Protein AF-A0A0F0IF39-F1 (afdb_monomer_lite)

Structure (mmCIF, N/CA/C/O backbone):
data_AF-A0A0F0IF39-F1
#
_entry.id   AF-A0A0F0IF39-F1
#
loop_
_atom_site.group_PDB
_atom_site.id
_atom_site.type_symbol
_atom_site.label_atom_id
_atom_site.label_alt_id
_atom_site.label_comp_id
_atom_site.label_asym_id
_atom_site.label_entity_id
_atom_site.label_seq_id
_atom_site.pdbx_PDB_ins_code
_atom_site.Cartn_x
_atom_site.Cartn_y
_atom_site.Cartn_z
_atom_site.occupancy
_atom_site.B_iso_or_equiv
_atom_site.auth_seq_id
_atom_site.auth_comp_id
_atom_site.auth_asym_id
_atom_site.auth_atom_id
_atom_site.pdbx_PDB_model_num
ATOM 1 N N . MET A 1 1 ? -25.468 -5.381 22.427 1.00 44.97 1 MET A N 1
ATOM 2 C CA . MET A 1 1 ? -24.412 -4.583 21.780 1.00 44.97 1 MET A CA 1
ATOM 3 C C . MET A 1 1 ? -23.994 -5.343 20.542 1.00 44.97 1 MET A C 1
ATOM 5 O O . MET A 1 1 ? -23.494 -6.452 20.672 1.00 44.97 1 MET A O 1
ATOM 9 N N . THR A 1 2 ? -24.328 -4.836 19.362 1.00 52.88 2 THR A N 1
ATOM 10 C CA . THR A 1 2 ? -23.795 -5.360 18.101 1.00 52.88 2 THR A CA 1
ATOM 11 C C . THR A 1 2 ? -22.298 -5.075 18.088 1.00 52.88 2 THR A C 1
ATOM 13 O O . THR A 1 2 ? -21.895 -3.936 18.301 1.00 52.88 2 THR A O 1
ATOM 16 N N . SER A 1 3 ? -21.472 -6.108 17.928 1.00 65.88 3 SER A N 1
ATOM 17 C CA . SER A 1 3 ? -20.034 -5.914 17.748 1.00 65.88 3 SER A CA 1
ATOM 18 C C . SER A 1 3 ? -19.831 -5.293 16.368 1.00 65.88 3 SER A C 1
ATOM 20 O O . SER A 1 3 ? -20.233 -5.884 15.368 1.00 65.88 3 SER A O 1
ATOM 22 N N . GLN A 1 4 ? -19.308 -4.071 16.325 1.00 78.06 4 GLN A N 1
ATOM 23 C CA . GLN A 1 4 ? -18.988 -3.386 15.078 1.00 78.06 4 GLN A CA 1
ATOM 24 C C . GLN A 1 4 ? -17.590 -3.831 14.650 1.00 78.06 4 GLN A C 1
ATOM 26 O O . GLN A 1 4 ? -16.650 -3.783 15.441 1.00 78.06 4 GLN A O 1
ATOM 31 N N . THR A 1 5 ? -17.465 -4.327 13.423 1.00 86.19 5 THR A N 1
ATOM 32 C CA . THR A 1 5 ? -16.182 -4.732 12.838 1.00 86.19 5 THR A CA 1
ATOM 33 C C . THR A 1 5 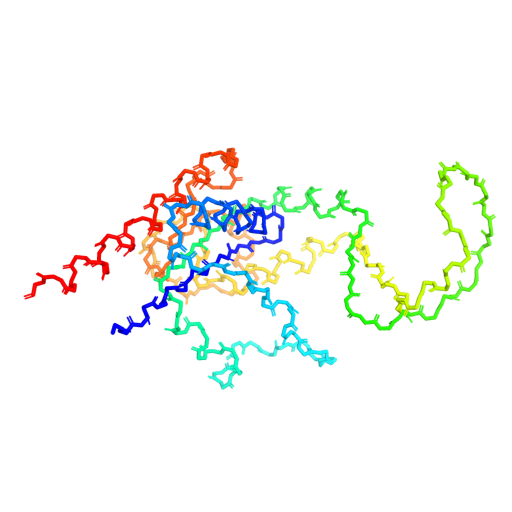? -15.808 -3.716 11.776 1.00 86.19 5 THR A C 1
ATOM 35 O O . THR A 1 5 ? -16.631 -3.432 10.915 1.00 86.19 5 THR A O 1
ATOM 38 N N . GLY A 1 6 ? -14.591 -3.178 11.862 1.00 88.38 6 GLY A N 1
ATOM 39 C CA . GLY A 1 6 ? -13.998 -2.357 10.811 1.00 88.38 6 GLY A CA 1
ATOM 40 C C . GLY A 1 6 ? -12.880 -3.121 10.109 1.00 88.38 6 GLY A C 1
ATOM 41 O O . GLY A 1 6 ? -12.053 -3.762 10.764 1.00 88.38 6 GLY A O 1
ATOM 42 N N . VAL A 1 7 ? -12.846 -3.048 8.784 1.00 91.56 7 VAL A N 1
ATOM 43 C CA . VAL A 1 7 ? -11.882 -3.728 7.920 1.00 91.56 7 VAL A CA 1
ATOM 44 C C . VAL A 1 7 ? -10.993 -2.686 7.245 1.00 91.56 7 VAL A C 1
ATOM 46 O O . VAL A 1 7 ? -11.450 -1.830 6.491 1.00 91.56 7 VAL A O 1
ATOM 49 N N . ILE A 1 8 ? -9.686 -2.765 7.496 1.00 93.38 8 ILE A N 1
ATOM 50 C CA . ILE A 1 8 ? -8.693 -1.849 6.921 1.00 93.38 8 ILE A CA 1
ATOM 51 C C . ILE A 1 8 ? -7.863 -2.621 5.894 1.00 93.38 8 ILE A C 1
ATOM 53 O O . ILE A 1 8 ? -7.107 -3.525 6.250 1.00 93.38 8 ILE A O 1
ATOM 57 N N . GLY A 1 9 ? -7.980 -2.248 4.623 1.00 93.44 9 GLY A N 1
ATOM 58 C CA . GLY A 1 9 ? -7.171 -2.781 3.533 1.00 93.44 9 GLY A CA 1
ATOM 59 C C . GLY A 1 9 ? -5.862 -2.007 3.396 1.00 93.44 9 GLY A C 1
ATOM 60 O O . GLY A 1 9 ? -5.867 -0.779 3.338 1.00 93.44 9 GLY A O 1
ATOM 61 N N . ILE A 1 10 ? -4.731 -2.711 3.322 1.00 94.06 10 ILE A N 1
ATOM 62 C CA . ILE A 1 10 ? -3.407 -2.108 3.111 1.00 94.06 10 ILE A CA 1
ATOM 63 C C . ILE A 1 10 ? -2.813 -2.665 1.819 1.00 94.06 10 ILE A C 1
ATOM 65 O O . ILE A 1 10 ? -2.384 -3.816 1.771 1.00 94.06 10 ILE A O 1
ATOM 69 N N . SER A 1 11 ? -2.741 -1.827 0.787 1.00 91.88 11 SER A N 1
ATOM 70 C CA . SER A 1 11 ? -2.260 -2.185 -0.550 1.00 91.88 11 SER A CA 1
ATOM 71 C C . SER A 1 11 ? -1.003 -1.397 -0.954 1.00 91.88 11 SER A C 1
ATOM 73 O O . SER A 1 11 ? -0.559 -0.477 -0.262 1.00 91.88 11 SER A O 1
ATOM 75 N N . GLY A 1 12 ? -0.360 -1.811 -2.046 1.00 89.94 12 GLY A N 1
ATOM 76 C CA . GLY A 1 12 ? 0.879 -1.237 -2.573 1.00 89.94 12 GLY A CA 1
ATOM 77 C C . GLY A 1 12 ? 1.833 -2.286 -3.162 1.00 89.94 12 GLY A C 1
ATOM 78 O O . GLY A 1 12 ? 1.667 -3.488 -2.923 1.00 89.94 12 GLY A O 1
ATOM 79 N N . PRO A 1 13 ? 2.886 -1.865 -3.883 1.00 87.62 13 PRO A N 1
ATOM 80 C CA . PRO A 1 13 ? 3.848 -2.765 -4.509 1.00 87.62 13 PRO A CA 1
ATOM 81 C C . PRO A 1 13 ? 4.623 -3.603 -3.483 1.00 87.62 13 PRO A C 1
ATOM 83 O O . PRO A 1 13 ? 4.639 -3.347 -2.270 1.00 87.62 13 PRO A O 1
ATOM 86 N N . SER A 1 14 ? 5.287 -4.654 -3.967 1.00 79.31 14 SER A N 1
ATOM 87 C CA . SER A 1 14 ? 6.210 -5.436 -3.137 1.00 79.31 14 SER A CA 1
ATOM 88 C C . SER A 1 14 ? 7.266 -4.513 -2.522 1.00 79.31 14 SER A C 1
ATOM 90 O O . SER A 1 14 ? 7.760 -3.601 -3.177 1.00 79.31 14 SER A O 1
ATOM 92 N N . SER A 1 15 ? 7.617 -4.748 -1.255 1.00 76.44 15 SER A N 1
ATOM 93 C CA . SER A 1 15 ? 8.566 -3.918 -0.498 1.00 76.44 15 SER A CA 1
ATOM 94 C C . SER A 1 15 ? 8.147 -2.479 -0.165 1.00 76.44 15 SER A C 1
ATOM 96 O O . SER A 1 15 ? 8.977 -1.747 0.366 1.00 76.44 15 SER A O 1
ATOM 98 N N . SER A 1 16 ? 6.891 -2.060 -0.351 1.00 84.94 16 SER A N 1
ATOM 99 C CA . SER A 1 16 ? 6.442 -0.731 0.116 1.00 84.94 16 SER A CA 1
ATOM 100 C C . SER A 1 16 ? 6.322 -0.602 1.644 1.00 84.94 16 SER A C 1
ATOM 102 O O . SER A 1 16 ? 6.263 0.504 2.172 1.00 84.94 16 SER A O 1
ATOM 104 N N . GLY A 1 17 ? 6.330 -1.723 2.376 1.00 86.44 17 GLY A N 1
ATOM 105 C CA . GLY A 1 17 ? 6.224 -1.747 3.840 1.00 86.44 17 GLY A CA 1
ATOM 106 C C . GLY A 1 17 ? 4.843 -2.119 4.387 1.00 86.44 17 GLY A C 1
ATOM 107 O O . GLY A 1 17 ? 4.620 -1.963 5.584 1.00 86.44 17 GLY A O 1
ATOM 108 N N . LYS A 1 18 ? 3.940 -2.659 3.552 1.00 92.56 18 LYS A N 1
ATOM 109 C CA . LYS A 1 18 ? 2.580 -3.100 3.936 1.00 92.56 18 LYS A CA 1
ATOM 110 C C . LYS A 1 18 ? 2.544 -3.929 5.222 1.00 92.56 18 LYS A C 1
ATOM 112 O O . LYS A 1 18 ? 1.899 -3.543 6.189 1.00 92.56 18 LYS A O 1
ATOM 117 N N . THR A 1 19 ? 3.296 -5.031 5.262 1.00 90.25 19 THR A N 1
ATOM 118 C CA . THR A 1 19 ? 3.346 -5.946 6.415 1.00 90.25 19 THR A CA 1
ATOM 119 C C . THR A 1 19 ? 3.874 -5.257 7.670 1.00 90.25 19 THR A C 1
ATOM 121 O O . THR A 1 19 ? 3.395 -5.513 8.772 1.00 90.25 19 THR A O 1
ATOM 124 N N . THR A 1 20 ? 4.851 -4.358 7.517 1.00 91.75 20 THR A N 1
ATOM 125 C CA . THR A 1 20 ? 5.381 -3.563 8.628 1.00 91.75 20 THR A CA 1
ATOM 126 C C . THR A 1 20 ? 4.310 -2.627 9.177 1.00 91.75 20 THR A C 1
ATOM 128 O O . THR A 1 20 ? 4.092 -2.615 10.386 1.00 91.75 20 THR A O 1
ATOM 131 N N . LEU A 1 21 ? 3.612 -1.891 8.307 1.00 93.69 21 LEU A N 1
ATOM 132 C CA . LEU A 1 21 ? 2.542 -0.986 8.716 1.00 93.69 21 LEU A CA 1
ATOM 133 C C . LEU A 1 21 ? 1.393 -1.744 9.394 1.00 93.69 21 LEU A C 1
ATOM 135 O O . LEU A 1 21 ? 0.982 -1.351 10.481 1.00 93.69 21 LEU A O 1
ATOM 139 N N . ALA A 1 22 ? 0.941 -2.858 8.810 1.00 94.25 22 ALA A N 1
ATOM 140 C CA . ALA A 1 22 ? -0.125 -3.694 9.363 1.00 94.25 22 ALA A CA 1
ATOM 141 C C . ALA A 1 22 ? 0.188 -4.144 10.800 1.00 94.25 22 ALA A C 1
ATOM 143 O O . ALA A 1 22 ? -0.618 -3.955 11.709 1.00 94.25 22 ALA A O 1
ATOM 144 N N . ARG A 1 23 ? 1.402 -4.663 11.035 1.00 93.88 23 ARG A N 1
ATOM 145 C CA . ARG A 1 23 ? 1.855 -5.101 12.367 1.00 93.88 23 ARG A CA 1
ATOM 146 C C . ARG A 1 23 ? 1.966 -3.950 13.365 1.00 93.88 23 ARG A C 1
ATOM 148 O O . ARG A 1 23 ? 1.665 -4.130 14.544 1.00 93.88 23 ARG A O 1
ATOM 155 N N . LEU A 1 24 ? 2.417 -2.775 12.922 1.00 94.50 24 LEU A N 1
ATOM 156 C CA . LEU A 1 24 ? 2.522 -1.597 13.786 1.00 94.50 24 LEU A CA 1
ATOM 157 C C . LEU A 1 24 ? 1.141 -1.060 14.173 1.00 94.50 24 LEU A C 1
ATOM 159 O O . LEU A 1 24 ? 0.922 -0.793 15.353 1.00 94.50 24 LEU A O 1
ATOM 163 N N . LEU A 1 25 ? 0.212 -0.965 13.218 1.00 93.56 25 LEU A N 1
ATOM 164 C CA . LEU A 1 25 ? -1.175 -0.578 13.480 1.00 93.56 25 LEU A CA 1
ATOM 165 C C . LEU A 1 25 ? -1.833 -1.559 14.451 1.00 93.56 25 LEU A C 1
ATOM 167 O O . LEU A 1 25 ? -2.322 -1.129 15.492 1.00 93.56 25 LEU A O 1
ATOM 171 N N . GLN A 1 26 ? -1.746 -2.866 14.186 1.00 93.75 26 GLN A N 1
ATOM 172 C CA . GLN A 1 26 ? -2.264 -3.899 15.087 1.00 93.75 26 GLN A CA 1
ATOM 173 C C . GLN A 1 26 ? -1.722 -3.717 16.513 1.00 93.75 26 GLN A C 1
ATOM 175 O O . GLN A 1 26 ? -2.478 -3.689 17.477 1.00 93.75 26 GLN A O 1
ATOM 180 N N . ARG A 1 27 ? -0.407 -3.517 16.666 1.00 91.75 27 ARG A N 1
ATOM 181 C CA . ARG A 1 27 ? 0.220 -3.343 17.983 1.00 91.75 27 ARG A CA 1
ATOM 182 C C . ARG A 1 27 ? -0.243 -2.083 18.720 1.00 91.75 27 ARG A C 1
ATOM 184 O O . ARG A 1 27 ? -0.279 -2.105 19.950 1.00 91.75 27 ARG A O 1
ATOM 191 N N . ILE A 1 28 ? -0.527 -0.998 18.001 1.00 91.75 28 ILE A N 1
ATOM 192 C CA . ILE A 1 28 ? -1.049 0.247 18.581 1.00 91.75 28 ILE A CA 1
ATOM 193 C C . ILE A 1 28 ? -2.496 0.036 19.022 1.00 91.75 28 ILE A C 1
ATOM 195 O O . ILE A 1 28 ? -2.813 0.263 20.186 1.00 91.75 28 ILE A O 1
ATOM 199 N N . PHE A 1 29 ? -3.349 -0.447 18.121 1.00 90.06 29 PHE A N 1
ATOM 200 C CA . PHE A 1 29 ? -4.782 -0.566 18.369 1.00 90.06 29 PHE A CA 1
ATOM 201 C C . PHE A 1 29 ? -5.119 -1.668 19.381 1.00 90.06 29 PHE A C 1
ATOM 203 O O . PHE A 1 29 ? -5.916 -1.418 20.277 1.00 90.06 29 PHE A O 1
ATOM 210 N N . SER A 1 30 ? -4.423 -2.811 19.384 1.00 88.75 30 SER A N 1
ATOM 211 C CA . SER A 1 30 ? -4.588 -3.836 20.436 1.00 88.75 30 SER A CA 1
ATOM 212 C C . SER A 1 30 ? -4.239 -3.355 21.849 1.00 88.75 30 SER A C 1
ATOM 214 O O . SER A 1 30 ? -4.501 -4.062 22.815 1.00 88.75 30 SER A O 1
ATOM 216 N N . LYS A 1 31 ? -3.570 -2.206 21.986 1.00 87.31 31 LYS A N 1
ATOM 217 C CA . LYS A 1 31 ? -3.237 -1.593 23.280 1.00 87.31 31 LYS A CA 1
ATOM 218 C C . LYS A 1 31 ? -4.017 -0.311 23.554 1.00 87.31 31 LYS A C 1
ATOM 220 O O . LYS A 1 31 ? -3.826 0.276 24.615 1.00 87.31 31 LYS A O 1
ATOM 225 N N . ALA A 1 32 ? -4.816 0.147 22.595 1.00 82.94 32 ALA A N 1
ATOM 226 C CA . ALA A 1 32 ? -5.568 1.385 22.717 1.00 82.94 32 ALA A CA 1
ATOM 227 C C . ALA A 1 32 ? -6.794 1.205 23.622 1.00 82.94 32 ALA A C 1
ATOM 229 O O . ALA A 1 32 ? -7.113 2.115 24.381 1.00 82.94 32 ALA A O 1
ATOM 230 N N . ASP A 1 33 ? -7.434 0.033 23.571 1.00 80.69 33 ASP A N 1
ATOM 231 C CA . ASP A 1 33 ? -8.623 -0.297 24.358 1.00 80.69 33 ASP A CA 1
ATOM 232 C C . ASP A 1 33 ? -8.675 -1.813 24.633 1.00 80.69 33 ASP A C 1
ATOM 234 O O . ASP A 1 33 ? -8.418 -2.615 23.734 1.00 80.69 33 ASP A O 1
ATOM 238 N N . GLU A 1 34 ? -9.001 -2.219 25.865 1.00 80.06 34 GLU A N 1
ATOM 239 C CA . GLU A 1 34 ? -9.105 -3.636 26.260 1.00 80.06 34 GLU A CA 1
ATOM 240 C C . GLU A 1 34 ? -10.265 -4.371 25.564 1.00 80.06 34 GLU A C 1
ATOM 242 O O . GLU A 1 34 ? -10.252 -5.599 25.467 1.00 80.06 34 GLU A O 1
ATOM 247 N N . CYS A 1 35 ? -11.255 -3.637 25.052 1.00 80.75 35 CYS A N 1
ATOM 248 C CA . CYS A 1 35 ? -12.385 -4.180 24.307 1.00 80.75 35 CYS A CA 1
ATOM 249 C C . CYS A 1 35 ? -12.119 -4.282 22.796 1.00 80.75 35 CYS A C 1
ATOM 251 O O . CYS A 1 35 ? -12.949 -4.844 22.076 1.00 80.75 35 CYS A O 1
ATOM 253 N N . LEU A 1 36 ? -10.993 -3.754 22.295 1.00 82.31 36 LEU A N 1
ATOM 254 C CA . LEU A 1 36 ? -10.677 -3.780 20.870 1.00 82.31 36 LEU A CA 1
ATOM 255 C C . LEU A 1 36 ? -9.894 -5.044 20.502 1.00 82.31 36 LEU A C 1
ATOM 257 O O . LEU A 1 36 ? -8.713 -5.199 20.814 1.00 82.31 36 LEU A O 1
ATOM 261 N N . PHE A 1 37 ? -10.549 -5.940 19.771 1.00 87.06 37 PHE A N 1
ATOM 262 C CA . PHE A 1 37 ? -9.902 -7.111 19.193 1.00 87.06 37 PHE A CA 1
ATOM 263 C C . PHE A 1 37 ? -9.386 -6.793 17.787 1.00 87.06 37 PHE A C 1
ATOM 265 O O . PHE A 1 37 ? -10.159 -6.393 16.919 1.00 87.06 37 PHE A O 1
ATOM 272 N N . THR A 1 38 ? -8.087 -6.993 17.543 1.00 90.19 38 THR A N 1
ATOM 273 C CA . THR A 1 38 ? -7.487 -6.793 16.215 1.00 90.19 38 THR A CA 1
ATOM 274 C C . THR A 1 38 ? -6.686 -8.013 15.769 1.00 90.19 38 THR A C 1
ATOM 276 O O . THR A 1 38 ? -5.966 -8.642 16.550 1.00 90.19 38 THR A O 1
ATOM 279 N N . PHE A 1 39 ? -6.784 -8.343 14.485 1.00 90.88 39 PHE A N 1
ATOM 280 C CA . PHE A 1 39 ? -6.036 -9.420 13.847 1.00 90.88 39 PHE A CA 1
ATOM 281 C C . PHE A 1 39 ? -5.630 -9.001 12.431 1.00 90.88 39 PHE A C 1
ATOM 283 O O . PHE A 1 39 ? -6.158 -8.034 11.886 1.00 90.88 39 PHE A O 1
ATOM 290 N N . ILE A 1 40 ? -4.650 -9.700 11.861 1.00 91.31 40 ILE A N 1
ATOM 291 C CA . ILE A 1 40 ? -4.155 -9.461 10.504 1.00 91.31 40 ILE A CA 1
ATOM 292 C C . ILE A 1 40 ? -4.475 -10.696 9.674 1.00 91.31 40 ILE A C 1
ATOM 294 O O . ILE A 1 40 ? -4.243 -11.816 10.126 1.00 91.31 40 ILE A O 1
ATOM 298 N N . VAL A 1 41 ? -4.969 -10.469 8.462 1.00 88.25 41 VAL A N 1
ATOM 299 C CA . VAL A 1 41 ? -5.166 -11.495 7.439 1.00 88.25 41 VAL A CA 1
ATOM 300 C C . VAL A 1 41 ? -4.259 -11.156 6.266 1.00 88.25 41 VAL A C 1
ATOM 302 O O . VAL A 1 41 ? -4.219 -10.003 5.832 1.00 88.25 41 VAL A O 1
ATOM 305 N N . HIS A 1 42 ? -3.508 -12.137 5.775 1.00 85.56 42 HIS A N 1
ATOM 306 C CA . HIS A 1 42 ? -2.730 -12.002 4.552 1.00 85.56 42 HIS A CA 1
ATOM 307 C C . HIS A 1 42 ? -3.523 -12.614 3.398 1.00 85.56 42 HIS A C 1
ATOM 309 O O . HIS A 1 42 ? -3.908 -13.774 3.459 1.00 85.56 42 HIS A O 1
ATOM 315 N N . GLU A 1 43 ? -3.789 -11.829 2.353 1.00 81.00 43 GLU A N 1
ATOM 316 C CA . GLU A 1 43 ? -4.532 -12.315 1.181 1.00 81.00 43 GLU A CA 1
ATOM 317 C C . GLU A 1 43 ? -3.762 -13.418 0.435 1.00 81.00 43 GLU A C 1
ATOM 319 O O . GLU A 1 43 ? -4.368 -14.359 -0.069 1.00 81.00 43 GLU A O 1
ATOM 324 N N . ASP A 1 44 ? -2.425 -13.364 0.480 1.00 76.38 44 ASP A N 1
ATOM 325 C CA . ASP A 1 44 ? -1.525 -14.384 -0.071 1.00 76.38 44 ASP A CA 1
ATOM 326 C C . ASP A 1 44 ? -1.786 -15.792 0.515 1.00 76.38 44 ASP A C 1
ATOM 328 O O . ASP A 1 44 ? -1.521 -16.786 -0.160 1.00 76.38 44 ASP A O 1
ATOM 332 N N . ASP A 1 45 ? -2.349 -15.902 1.730 1.00 76.75 45 ASP A N 1
ATOM 333 C CA . ASP A 1 45 ? -2.688 -17.191 2.359 1.00 76.75 45 ASP A CA 1
ATOM 334 C C . ASP A 1 45 ? -3.868 -17.899 1.660 1.00 76.75 45 ASP A C 1
ATOM 336 O O . ASP A 1 45 ? -4.060 -19.104 1.828 1.00 76.75 45 ASP A O 1
ATOM 340 N N . PHE A 1 46 ? -4.656 -17.164 0.867 1.00 73.12 46 PHE A N 1
ATOM 341 C CA . PHE A 1 46 ? -5.812 -17.670 0.115 1.00 73.12 46 PHE A CA 1
ATOM 342 C C . PHE A 1 46 ? -5.516 -17.838 -1.377 1.00 73.12 46 PHE A C 1
ATOM 344 O O . PHE A 1 46 ? -6.432 -18.087 -2.163 1.00 73.12 46 PHE A O 1
ATOM 351 N N . TYR A 1 47 ? -4.251 -17.697 -1.783 1.00 64.56 47 TYR A N 1
ATOM 352 C CA . TYR A 1 47 ? -3.859 -17.905 -3.167 1.00 64.56 47 TYR A CA 1
ATOM 353 C C . TYR A 1 47 ? -4.031 -19.381 -3.547 1.00 64.56 47 TYR A C 1
ATOM 355 O O . TYR A 1 47 ? -3.409 -20.270 -2.960 1.00 64.56 47 TYR A O 1
ATOM 363 N N . PHE A 1 48 ? -4.870 -19.650 -4.549 1.00 59.59 48 PHE A N 1
ATOM 364 C CA . PHE A 1 48 ? -4.989 -20.988 -5.113 1.00 59.59 48 PHE A CA 1
ATOM 365 C C . PHE A 1 48 ? -3.750 -21.286 -5.964 1.00 59.59 48 PHE A C 1
ATOM 367 O O . PHE A 1 48 ? -3.430 -20.495 -6.853 1.00 59.59 48 PHE A O 1
ATOM 374 N N . PRO A 1 49 ? -3.066 -22.424 -5.754 1.00 54.53 49 PRO A N 1
ATOM 375 C CA . PRO A 1 49 ? -2.002 -22.891 -6.632 1.00 54.53 49 PRO A CA 1
ATOM 376 C C . PRO A 1 49 ? -2.616 -23.448 -7.923 1.00 54.53 49 PRO A C 1
ATOM 378 O O . PRO A 1 49 ? -2.450 -24.617 -8.249 1.00 54.53 49 PRO A O 1
ATOM 381 N N . ASP A 1 50 ? -3.399 -22.641 -8.632 1.00 49.78 50 ASP A N 1
ATOM 382 C CA . ASP A 1 50 ? -3.734 -22.957 -10.007 1.00 49.78 50 ASP A CA 1
ATOM 383 C C . ASP A 1 50 ? -2.503 -22.627 -10.856 1.00 49.78 50 ASP A C 1
ATOM 385 O O . ASP A 1 50 ? -1.978 -21.512 -10.823 1.00 49.78 50 ASP A O 1
ATOM 389 N N . ASP A 1 51 ? -2.062 -23.592 -11.663 1.00 52.91 51 ASP A N 1
ATOM 390 C CA . ASP A 1 51 ? -0.965 -23.461 -12.639 1.00 52.91 51 ASP A CA 1
ATOM 391 C C . ASP A 1 51 ? -1.266 -22.447 -13.765 1.00 52.91 51 ASP A C 1
ATOM 393 O O . ASP A 1 51 ? -0.591 -22.401 -14.797 1.00 52.91 51 ASP A O 1
ATOM 397 N N . ARG A 1 52 ? -2.319 -21.641 -13.612 1.00 46.47 52 ARG A N 1
ATOM 398 C CA . ARG A 1 52 ? -2.736 -20.609 -14.548 1.00 46.47 52 ARG A CA 1
ATOM 399 C C . ARG A 1 52 ? -2.753 -19.273 -13.811 1.00 46.47 52 ARG A C 1
ATOM 401 O O . ARG A 1 52 ? -3.485 -19.151 -12.831 1.00 46.47 52 ARG A O 1
ATOM 408 N N . PRO A 1 53 ? -1.973 -18.270 -14.259 1.00 48.78 53 PRO A N 1
ATOM 409 C CA . PRO A 1 53 ? -2.112 -16.926 -13.723 1.00 48.78 53 PRO A CA 1
ATOM 410 C C . PRO A 1 53 ? -3.574 -16.491 -13.888 1.00 48.78 53 PRO A C 1
ATOM 412 O O . PRO A 1 53 ? -4.157 -16.781 -14.939 1.00 48.78 53 PRO A O 1
ATOM 415 N N . PRO A 1 54 ? -4.177 -15.835 -12.881 1.00 49.09 54 PRO A N 1
ATOM 416 C CA . PRO A 1 54 ? -5.548 -15.370 -12.994 1.00 49.09 54 PRO A CA 1
ATOM 417 C C . PRO A 1 54 ? -5.671 -14.502 -14.250 1.00 49.09 54 PRO A C 1
ATOM 419 O O . PRO A 1 54 ? -4.906 -13.553 -14.455 1.00 49.09 54 PRO A O 1
ATOM 422 N N . GLU A 1 55 ? -6.607 -14.868 -15.127 1.00 49.19 55 GLU A N 1
ATOM 423 C CA . GLU A 1 55 ? -7.017 -13.990 -16.216 1.00 49.19 55 GLU A CA 1
ATOM 424 C C . GLU A 1 55 ? -7.547 -12.689 -15.582 1.00 49.19 55 GLU A C 1
ATOM 426 O O . GLU A 1 55 ? -8.062 -12.690 -14.464 1.00 49.19 55 GLU A O 1
ATOM 431 N N . SER A 1 56 ? -7.323 -11.554 -16.247 1.00 54.75 56 SER A N 1
ATOM 432 C CA . SER A 1 56 ? -7.695 -10.212 -15.768 1.00 54.75 56 SER A CA 1
ATOM 433 C C . SER A 1 56 ? -9.074 -10.166 -15.095 1.00 54.75 56 SER A C 1
ATOM 435 O O . SER A 1 56 ? -10.004 -10.741 -15.650 1.00 54.75 56 SER A O 1
ATOM 437 N N . GLU A 1 57 ? -9.189 -9.433 -13.975 1.00 53.59 57 GLU A N 1
ATOM 438 C CA . GLU A 1 57 ? -10.410 -9.188 -13.176 1.00 53.59 57 GLU A CA 1
ATOM 439 C C . GLU A 1 57 ? -11.612 -10.097 -13.500 1.00 53.59 57 GLU A C 1
ATOM 441 O O . GLU A 1 57 ? -12.563 -9.683 -14.173 1.00 53.59 57 GLU A O 1
ATOM 446 N N . ASP A 1 58 ? -11.609 -11.320 -12.965 1.00 58.25 58 ASP A N 1
ATOM 447 C CA . ASP A 1 58 ? -12.820 -12.135 -12.944 1.00 58.25 58 ASP A CA 1
ATOM 448 C C . ASP A 1 58 ? -13.863 -11.458 -12.044 1.00 58.25 58 ASP A C 1
ATOM 450 O O . ASP A 1 58 ? -13.620 -11.153 -10.868 1.00 58.25 58 ASP A O 1
ATOM 454 N N . LYS A 1 59 ? -15.041 -11.182 -12.612 1.00 58.84 59 LYS A N 1
ATOM 455 C CA . LYS A 1 59 ? -16.119 -10.542 -11.865 1.00 58.84 59 LYS A CA 1
ATOM 456 C C . LYS A 1 59 ? -16.731 -11.441 -10.804 1.00 58.84 59 LYS A C 1
ATOM 458 O O . LYS A 1 59 ? -17.308 -10.906 -9.859 1.00 58.84 59 LYS A O 1
ATOM 463 N N . ASP A 1 60 ? -16.541 -12.742 -10.949 1.00 60.38 60 ASP A N 1
ATOM 464 C CA . ASP A 1 60 ? -17.041 -13.771 -10.054 1.00 60.38 60 ASP A CA 1
ATOM 465 C C . ASP A 1 60 ? -15.927 -14.300 -9.128 1.00 60.38 60 ASP A C 1
ATOM 467 O O . ASP A 1 60 ? -16.092 -15.331 -8.475 1.00 60.38 60 ASP A O 1
ATOM 471 N N . HIS A 1 61 ? -14.794 -13.582 -9.031 1.00 64.81 61 HIS A N 1
ATOM 472 C CA . HIS A 1 61 ? -13.691 -13.965 -8.154 1.00 64.81 61 HIS A CA 1
ATOM 473 C C . HIS A 1 61 ? -14.158 -14.098 -6.699 1.00 64.81 61 HIS A C 1
ATOM 475 O O . HIS A 1 61 ? -14.776 -13.191 -6.137 1.00 64.81 61 HIS A O 1
ATOM 481 N N . VAL A 1 62 ? -13.782 -15.207 -6.059 1.00 66.00 62 VAL A N 1
ATOM 482 C CA . VAL A 1 62 ? -14.233 -15.593 -4.709 1.00 66.00 62 VAL A CA 1
ATOM 483 C C . VAL A 1 62 ? -13.915 -14.527 -3.650 1.00 66.00 62 VAL A C 1
ATOM 485 O O . VAL A 1 62 ? -14.656 -14.379 -2.681 1.00 66.00 62 VAL A O 1
ATOM 488 N N . LEU A 1 63 ? -12.846 -13.747 -3.847 1.00 65.69 63 LEU A N 1
ATOM 489 C CA . LEU A 1 63 ? -12.441 -12.669 -2.933 1.00 65.69 63 LEU A CA 1
ATOM 490 C C . LEU A 1 63 ? -13.075 -11.304 -3.243 1.00 65.69 63 LEU A C 1
ATOM 492 O O . LEU A 1 63 ? -12.957 -10.388 -2.436 1.00 65.69 63 LEU A O 1
ATOM 496 N N . ARG A 1 64 ? -13.789 -11.132 -4.363 1.00 70.25 64 ARG A N 1
ATOM 497 C CA . ARG A 1 64 ? -14.408 -9.836 -4.689 1.00 70.25 64 ARG A CA 1
ATOM 498 C C . ARG A 1 64 ? -15.402 -9.358 -3.617 1.00 70.25 64 ARG A C 1
ATOM 500 O O . ARG A 1 64 ? -15.309 -8.189 -3.247 1.00 70.25 64 ARG A O 1
ATOM 507 N N . PRO A 1 65 ? -16.277 -10.211 -3.048 1.00 76.94 65 PRO A N 1
ATOM 508 C CA . PRO A 1 65 ? -17.127 -9.802 -1.931 1.00 76.94 65 PRO A CA 1
ATOM 509 C C . PRO A 1 65 ? -16.331 -9.324 -0.708 1.00 76.94 65 PRO A C 1
ATOM 511 O O . PRO A 1 65 ? -16.821 -8.498 0.054 1.00 76.94 65 PRO A O 1
ATOM 514 N N . VAL A 1 66 ? -15.094 -9.796 -0.511 1.00 75.69 66 VAL A N 1
ATOM 515 C CA . VAL A 1 66 ? -14.229 -9.332 0.588 1.00 75.69 66 VAL A CA 1
ATOM 516 C C . VAL A 1 66 ? -13.820 -7.877 0.371 1.00 75.69 66 VAL A C 1
ATOM 518 O O . VAL A 1 66 ? -13.843 -7.096 1.318 1.00 75.69 66 VAL A O 1
ATOM 521 N N . HIS A 1 67 ? -13.514 -7.484 -0.868 1.00 75.94 67 HIS A N 1
ATOM 522 C CA . HIS A 1 67 ?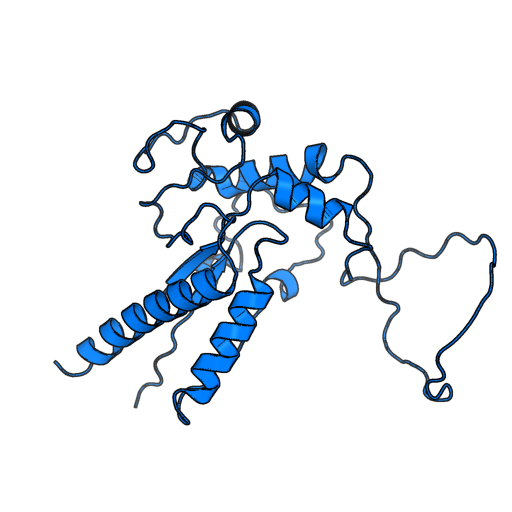 -13.136 -6.104 -1.186 1.00 75.94 67 HIS A CA 1
ATOM 523 C C . HIS A 1 67 ? -14.264 -5.102 -0.925 1.00 75.94 67 HIS A C 1
ATOM 525 O O . HIS A 1 67 ? -13.984 -3.983 -0.506 1.00 75.94 67 HIS A O 1
ATOM 531 N N . GLU A 1 68 ? -15.524 -5.503 -1.117 1.00 80.44 68 GLU A N 1
ATOM 532 C CA . GLU A 1 68 ? -16.699 -4.668 -0.816 1.00 80.44 68 GLU A CA 1
ATOM 533 C C . GLU A 1 68 ? -16.895 -4.422 0.687 1.00 80.44 68 GLU A C 1
ATOM 535 O O . GLU A 1 68 ? -17.582 -3.480 1.069 1.00 80.44 68 GLU A O 1
ATOM 540 N N . ASN A 1 69 ? -16.284 -5.250 1.540 1.00 85.12 69 ASN A N 1
ATOM 541 C CA . ASN A 1 69 ? -16.346 -5.116 2.993 1.00 85.12 69 ASN A CA 1
ATOM 542 C C . ASN A 1 69 ? -15.160 -4.330 3.571 1.00 85.12 69 ASN A C 1
ATOM 544 O O . ASN A 1 69 ? -15.062 -4.221 4.787 1.00 85.12 69 ASN A O 1
ATOM 548 N N . ILE A 1 70 ? -14.244 -3.812 2.742 1.00 87.75 70 ILE A N 1
ATOM 549 C CA . ILE A 1 70 ? -13.137 -2.975 3.217 1.00 87.75 70 ILE A CA 1
ATOM 550 C C . ILE A 1 70 ? -13.656 -1.559 3.458 1.00 87.75 70 ILE A C 1
ATOM 552 O O . ILE A 1 70 ? -14.080 -0.871 2.536 1.00 87.75 70 ILE A O 1
ATOM 556 N N . ASP A 1 71 ? -13.557 -1.096 4.697 1.00 91.12 71 ASP A N 1
ATOM 557 C CA . ASP A 1 71 ? -13.990 0.240 5.083 1.00 91.12 71 ASP A CA 1
ATOM 558 C C . ASP A 1 71 ? -12.958 1.331 4.774 1.00 91.12 71 ASP A C 1
ATOM 560 O O . ASP A 1 71 ? -13.294 2.461 4.414 1.00 91.12 71 ASP A O 1
ATOM 564 N N . VAL A 1 72 ? -11.675 1.010 4.965 1.00 92.44 72 VAL A N 1
ATOM 565 C CA . VAL A 1 72 ? -10.565 1.950 4.785 1.00 92.44 72 VAL A CA 1
ATOM 566 C C . VAL A 1 72 ? -9.539 1.340 3.846 1.00 92.44 72 VAL A C 1
ATOM 568 O O . VAL A 1 72 ? -8.861 0.377 4.197 1.00 92.44 72 VAL A O 1
ATOM 571 N N . HIS A 1 73 ? -9.377 1.936 2.666 1.00 92.94 73 HIS A N 1
ATOM 572 C CA . HIS A 1 73 ? -8.377 1.525 1.682 1.00 92.94 73 HIS A CA 1
ATOM 573 C C . HIS A 1 73 ? -7.121 2.395 1.801 1.00 92.94 73 HIS A C 1
ATOM 575 O O . HIS A 1 73 ? -7.089 3.515 1.293 1.00 92.94 73 HIS A O 1
ATOM 581 N N . LEU A 1 74 ? -6.073 1.892 2.453 1.00 94.88 74 LEU A N 1
ATOM 582 C CA . LEU A 1 74 ? -4.764 2.543 2.518 1.00 94.88 74 LEU A CA 1
ATOM 583 C C . LEU A 1 74 ? -3.855 2.017 1.404 1.00 94.88 74 LEU A C 1
ATOM 585 O O . LEU A 1 74 ? -3.717 0.806 1.225 1.00 94.88 74 LEU A O 1
ATOM 589 N N . PHE A 1 75 ? -3.169 2.911 0.696 1.00 94.31 75 PHE A N 1
ATOM 590 C CA . PHE A 1 75 ? -2.215 2.536 -0.347 1.00 94.31 75 PHE A CA 1
ATOM 591 C C . PHE A 1 75 ? -0.844 3.146 -0.114 1.00 94.31 75 PHE A C 1
ATOM 593 O O . PHE A 1 75 ? -0.705 4.360 0.020 1.00 94.31 75 PHE A O 1
ATOM 600 N N . LEU A 1 76 ? 0.184 2.301 -0.090 1.00 93.88 76 LEU A N 1
ATOM 601 C CA . LEU A 1 76 ? 1.569 2.709 0.104 1.00 93.88 76 LEU A CA 1
ATOM 602 C C . LEU A 1 76 ? 2.284 2.697 -1.249 1.00 93.88 76 LEU A C 1
ATOM 604 O O . LEU A 1 76 ? 2.693 1.614 -1.671 1.00 93.88 76 LEU A O 1
ATOM 608 N N . PRO A 1 77 ? 2.481 3.846 -1.921 1.00 92.31 77 PRO A N 1
ATOM 609 C CA . PRO A 1 77 ? 3.327 3.904 -3.106 1.00 92.31 77 PRO A CA 1
ATOM 610 C C . PRO A 1 77 ? 4.762 3.491 -2.777 1.00 92.31 77 PRO A C 1
ATOM 612 O O . PRO A 1 77 ? 5.254 3.728 -1.673 1.00 92.31 77 PRO A O 1
ATOM 615 N N . ALA A 1 78 ? 5.455 2.923 -3.759 1.00 90.25 78 ALA A N 1
ATOM 616 C CA . ALA A 1 78 ? 6.907 2.828 -3.739 1.00 90.25 78 ALA A CA 1
ATOM 617 C C . ALA A 1 78 ? 7.444 3.121 -5.143 1.00 90.25 78 ALA A C 1
ATOM 619 O O . ALA A 1 78 ? 6.910 2.561 -6.104 1.00 90.25 78 ALA A O 1
ATOM 620 N N . PRO A 1 79 ? 8.482 3.964 -5.263 1.00 91.69 79 PRO A N 1
ATOM 621 C CA . PRO A 1 79 ? 9.075 4.280 -6.551 1.00 91.69 79 PRO A CA 1
ATOM 622 C C . PRO A 1 79 ? 9.752 3.050 -7.156 1.00 91.69 79 PRO A C 1
ATOM 624 O O . PRO A 1 79 ? 10.285 2.205 -6.423 1.00 91.69 79 PRO A O 1
ATOM 627 N N . TYR A 1 80 ? 9.756 2.976 -8.486 1.00 91.06 80 TYR A N 1
ATOM 628 C CA . TYR A 1 80 ? 10.353 1.882 -9.252 1.00 91.06 80 TYR A CA 1
ATOM 629 C C . TYR A 1 80 ? 11.748 1.495 -8.754 1.00 91.06 80 TYR A C 1
ATOM 631 O O . TYR A 1 80 ? 11.990 0.335 -8.417 1.00 91.06 80 TYR A O 1
ATOM 639 N N . ASP A 1 81 ? 12.640 2.477 -8.622 1.00 90.75 81 ASP A N 1
ATOM 640 C CA . ASP A 1 81 ? 14.038 2.236 -8.255 1.00 90.75 81 ASP A CA 1
ATOM 641 C C . ASP A 1 81 ? 14.164 1.580 -6.872 1.00 90.75 81 ASP A C 1
ATOM 643 O O . ASP A 1 81 ? 15.016 0.717 -6.640 1.00 90.75 81 ASP A O 1
ATOM 647 N N . MET A 1 82 ? 13.268 1.940 -5.949 1.00 88.44 82 MET A N 1
ATOM 648 C CA . MET A 1 82 ? 13.208 1.331 -4.624 1.00 88.44 82 MET A CA 1
ATOM 649 C C . MET A 1 82 ? 12.681 -0.102 -4.692 1.00 88.44 82 MET A C 1
ATOM 651 O O . MET A 1 82 ? 13.222 -0.976 -4.012 1.00 88.44 82 MET A O 1
ATOM 655 N N . VAL A 1 83 ? 11.639 -0.355 -5.492 1.00 89.00 83 VAL A N 1
ATOM 656 C CA . VAL A 1 83 ? 11.111 -1.710 -5.705 1.00 89.00 83 VAL A CA 1
ATOM 657 C C . VAL A 1 83 ? 12.202 -2.597 -6.297 1.00 89.00 83 VAL A C 1
ATOM 659 O O . VAL A 1 83 ? 12.463 -3.668 -5.750 1.00 89.00 83 VAL A O 1
ATOM 662 N N . LYS A 1 84 ? 12.892 -2.126 -7.341 1.00 90.12 84 LYS A N 1
ATOM 663 C CA . LYS A 1 84 ? 13.995 -2.832 -7.993 1.00 90.12 84 LYS A CA 1
ATOM 664 C C . LYS A 1 84 ? 15.127 -3.143 -7.026 1.00 90.12 84 LYS A C 1
ATOM 666 O O . LYS A 1 84 ? 15.396 -4.315 -6.772 1.00 90.12 84 LYS A O 1
ATOM 671 N N . SER A 1 85 ? 15.695 -2.125 -6.381 1.00 88.69 85 SER A N 1
ATOM 672 C CA . SER A 1 85 ? 16.804 -2.306 -5.439 1.00 88.69 85 SER A CA 1
ATOM 673 C C . SER A 1 85 ? 16.459 -3.271 -4.295 1.00 88.69 85 SER A C 1
ATOM 675 O O . SER A 1 85 ? 17.263 -4.132 -3.940 1.00 88.69 85 SER A O 1
ATOM 677 N N . ARG A 1 86 ? 15.243 -3.191 -3.737 1.00 85.44 86 ARG A N 1
ATOM 678 C CA . ARG A 1 86 ? 14.813 -4.079 -2.641 1.00 85.44 86 ARG A CA 1
ATOM 679 C C . ARG A 1 86 ? 14.468 -5.496 -3.092 1.00 85.44 86 ARG A C 1
ATOM 681 O O . ARG A 1 86 ? 14.483 -6.405 -2.264 1.00 85.44 86 ARG A O 1
ATOM 688 N N . ARG A 1 87 ? 14.071 -5.703 -4.346 1.00 87.00 87 ARG A N 1
ATOM 689 C CA . ARG A 1 87 ? 13.809 -7.042 -4.892 1.00 87.00 87 ARG A CA 1
ATOM 690 C C . ARG A 1 87 ? 15.106 -7.736 -5.285 1.00 87.00 87 ARG A C 1
ATOM 692 O O . ARG A 1 87 ? 15.332 -8.850 -4.836 1.00 87.00 87 ARG A O 1
ATOM 699 N N . GLU A 1 88 ? 15.989 -7.046 -5.994 1.00 87.12 88 GLU A N 1
ATOM 700 C CA . GLU A 1 88 ? 17.295 -7.583 -6.396 1.00 87.12 88 GLU A CA 1
ATOM 701 C C . GLU A 1 88 ? 18.240 -7.782 -5.202 1.00 87.12 88 GLU A C 1
ATOM 703 O O . GLU A 1 88 ? 19.058 -8.696 -5.197 1.00 87.12 88 GLU A O 1
ATOM 708 N N . GLY A 1 89 ? 18.107 -6.963 -4.152 1.00 83.06 89 GLY A N 1
ATOM 709 C CA . GLY A 1 89 ? 18.858 -7.122 -2.906 1.00 83.06 89 GLY A CA 1
ATOM 710 C C . GLY A 1 89 ? 18.313 -8.195 -1.955 1.00 83.06 89 GLY A C 1
ATOM 711 O O . GLY A 1 89 ? 18.904 -8.421 -0.898 1.00 83.06 89 GLY A O 1
ATOM 712 N N . ARG A 1 90 ? 17.178 -8.840 -2.268 1.00 79.50 90 ARG A N 1
ATOM 713 C CA . ARG A 1 90 ? 16.609 -9.897 -1.423 1.00 79.50 90 ARG A CA 1
ATOM 714 C C . ARG A 1 90 ? 17.262 -11.238 -1.742 1.00 79.50 90 ARG A C 1
ATOM 716 O O . ARG A 1 90 ? 17.278 -11.676 -2.883 1.00 79.50 90 ARG A O 1
ATOM 723 N N . SER A 1 91 ? 17.728 -11.926 -0.698 1.00 66.38 91 SER A N 1
ATOM 724 C CA . SER A 1 91 ? 18.308 -13.270 -0.825 1.00 66.38 91 SER A CA 1
ATOM 725 C C . SER A 1 91 ? 17.300 -14.288 -1.379 1.00 66.38 91 SER A C 1
ATOM 727 O O . SER A 1 91 ? 17.704 -15.207 -2.085 1.00 66.38 91 SER A O 1
ATOM 729 N N . GLY A 1 92 ? 16.006 -14.113 -1.087 1.00 70.56 92 GLY A N 1
ATOM 730 C CA . GLY A 1 92 ? 14.911 -14.918 -1.624 1.00 70.56 92 GLY A CA 1
ATOM 731 C C . GLY A 1 92 ? 13.608 -14.774 -0.831 1.00 70.56 92 GLY A C 1
ATOM 732 O O . GLY A 1 92 ? 13.532 -13.999 0.128 1.00 70.56 92 GLY A O 1
ATOM 733 N N . TYR A 1 93 ? 12.580 -15.499 -1.263 1.00 70.44 93 TYR A N 1
ATOM 734 C CA . TYR A 1 93 ? 11.234 -15.554 -0.703 1.00 70.44 93 TYR A CA 1
ATOM 735 C C . TYR A 1 93 ? 10.950 -16.973 -0.231 1.00 70.44 93 TYR A C 1
ATOM 737 O O . TYR A 1 93 ? 11.244 -17.931 -0.943 1.00 70.44 93 TYR A O 1
ATOM 745 N N . VAL A 1 94 ? 10.327 -17.092 0.938 1.00 65.94 94 VAL A N 1
ATOM 746 C CA . VAL A 1 94 ? 9.707 -18.349 1.355 1.00 65.94 94 VAL A CA 1
ATOM 747 C C . VAL A 1 94 ? 8.426 -18.494 0.548 1.00 65.94 94 VAL A C 1
ATOM 749 O O . VAL A 1 94 ? 7.541 -17.646 0.649 1.00 65.94 94 VAL A O 1
ATOM 752 N N . THR A 1 95 ? 8.344 -19.525 -0.282 1.00 59.19 95 THR A N 1
ATOM 753 C CA . THR A 1 95 ? 7.138 -19.823 -1.060 1.00 59.19 95 THR A CA 1
ATOM 754 C C . THR A 1 95 ? 6.415 -21.015 -0.454 1.00 59.19 95 THR A C 1
ATOM 756 O O . THR A 1 95 ? 7.046 -22.013 -0.103 1.00 59.19 95 THR A O 1
ATOM 759 N N . SER A 1 96 ? 5.093 -20.928 -0.367 1.00 44.47 96 SER A N 1
ATOM 760 C CA . SER A 1 96 ? 4.236 -22.057 -0.012 1.00 44.47 96 SER A CA 1
ATOM 761 C C . SER A 1 96 ? 4.203 -23.050 -1.179 1.00 44.47 96 SER A C 1
ATOM 763 O O . SER A 1 96 ? 3.743 -22.704 -2.263 1.00 44.47 96 SER A O 1
ATOM 765 N N . GLY A 1 97 ? 4.720 -24.267 -0.992 1.00 48.53 97 GLY A N 1
ATOM 766 C CA . GLY A 1 97 ? 4.691 -25.326 -2.008 1.00 48.53 97 GLY A CA 1
ATOM 767 C C . GLY A 1 97 ? 5.765 -26.402 -1.792 1.00 48.53 97 GLY A C 1
ATOM 768 O O . GLY A 1 97 ? 6.729 -26.147 -1.074 1.00 48.53 97 GLY A O 1
ATOM 769 N N . PRO A 1 98 ? 5.608 -27.608 -2.372 1.00 40.59 98 PRO A N 1
ATOM 770 C CA . PRO A 1 98 ? 6.602 -28.678 -2.287 1.00 40.59 98 PRO A CA 1
ATOM 771 C C . PRO A 1 98 ? 7.877 -28.317 -3.057 1.00 40.59 98 PRO A C 1
ATOM 773 O O . PRO A 1 98 ? 7.808 -27.760 -4.155 1.00 40.59 98 PRO A O 1
ATOM 776 N N . ALA A 1 99 ? 9.041 -28.620 -2.482 1.00 38.47 99 ALA A N 1
ATOM 777 C CA . ALA A 1 99 ? 10.340 -28.314 -3.078 1.00 38.47 99 ALA A CA 1
ATOM 778 C C . ALA A 1 99 ? 10.519 -28.937 -4.455 1.00 38.47 99 ALA A C 1
ATOM 780 O O . ALA A 1 99 ? 10.227 -30.123 -4.612 1.00 38.47 99 ALA A O 1
ATOM 781 N N . PRO A 1 100 ? 11.016 -28.176 -5.454 1.00 46.41 100 PRO A N 1
ATOM 782 C CA . PRO A 1 100 ? 11.559 -28.818 -6.636 1.00 46.41 100 PRO A CA 1
ATOM 783 C C . PRO A 1 100 ? 12.673 -29.758 -6.171 1.00 46.41 100 PRO A C 1
ATOM 785 O O . PRO A 1 100 ? 13.531 -29.362 -5.375 1.00 46.41 100 PRO A O 1
ATOM 788 N N . GLU A 1 101 ? 12.625 -31.013 -6.620 1.00 40.84 101 GLU A N 1
ATOM 789 C CA . GLU A 1 101 ? 13.616 -32.009 -6.223 1.00 40.84 101 GLU A CA 1
ATOM 790 C C . GLU A 1 101 ? 15.023 -31.489 -6.558 1.00 40.84 101 GLU A C 1
ATOM 792 O O . GLU A 1 101 ? 15.277 -31.091 -7.701 1.00 40.84 101 GLU A O 1
ATOM 797 N N . PRO A 1 102 ? 15.943 -31.434 -5.581 1.00 40.78 102 PRO A N 1
ATOM 798 C CA . PRO A 1 102 ? 17.252 -30.855 -5.808 1.00 40.78 102 PRO A CA 1
ATOM 799 C C . PRO A 1 102 ? 18.041 -31.711 -6.801 1.00 40.78 102 PRO A C 1
ATOM 801 O O . PRO A 1 102 ? 18.445 -32.836 -6.502 1.00 40.78 102 PRO A O 1
ATOM 804 N N . THR A 1 103 ? 18.327 -31.148 -7.975 1.00 40.69 103 THR A N 1
ATOM 805 C CA . THR A 1 103 ? 19.343 -31.675 -8.886 1.00 40.69 103 THR A CA 1
ATOM 806 C C . THR A 1 103 ? 20.691 -31.606 -8.168 1.00 40.69 103 THR A C 1
ATOM 808 O O . THR A 1 103 ? 21.242 -30.530 -7.941 1.00 40.69 103 THR A O 1
ATOM 811 N N . SER A 1 104 ? 21.202 -32.763 -7.753 1.00 41.88 104 SER A N 1
ATOM 812 C CA . SER A 1 104 ? 22.462 -32.920 -7.020 1.00 41.88 104 SER A CA 1
ATOM 813 C C . SER A 1 104 ? 23.631 -32.188 -7.692 1.00 41.88 104 SER A C 1
ATOM 815 O O . SER A 1 104 ? 23.805 -32.403 -8.891 1.00 41.88 104 SER A O 1
ATOM 817 N N . LEU A 1 105 ? 24.438 -31.417 -6.930 1.00 32.53 105 LEU A N 1
ATOM 818 C CA . LEU A 1 105 ? 25.907 -31.200 -7.059 1.00 32.53 105 LEU A CA 1
ATOM 819 C C . LEU A 1 105 ? 26.423 -30.083 -6.091 1.00 32.53 105 LEU A C 1
ATOM 821 O O . LEU A 1 105 ? 25.626 -29.277 -5.625 1.00 32.53 105 LEU A O 1
ATOM 825 N N . PRO A 1 106 ? 27.732 -30.017 -5.741 1.00 40.97 106 PRO A N 1
ATOM 826 C CA . PRO A 1 106 ? 28.356 -30.668 -4.588 1.00 40.97 106 PRO A CA 1
ATOM 827 C C . PRO A 1 106 ? 28.766 -29.714 -3.435 1.00 40.97 106 PRO A C 1
ATOM 829 O O . PRO A 1 106 ? 28.911 -28.504 -3.592 1.00 40.97 106 PRO A O 1
ATOM 832 N N . GLN A 1 107 ? 29.012 -30.329 -2.272 1.00 40.53 107 GLN A N 1
ATOM 833 C CA . GLN A 1 107 ? 29.374 -29.753 -0.968 1.00 40.53 107 GLN A CA 1
ATOM 834 C C . GLN A 1 107 ? 30.419 -28.618 -0.982 1.00 40.53 107 GLN A C 1
ATOM 836 O O . GLN A 1 107 ? 31.512 -28.757 -1.537 1.00 40.53 107 GLN A O 1
ATOM 841 N N . ARG A 1 108 ? 30.159 -27.576 -0.178 1.00 29.34 108 ARG A N 1
ATOM 842 C CA . ARG A 1 108 ? 31.210 -26.804 0.502 1.00 29.34 108 ARG A CA 1
ATOM 843 C C . ARG A 1 108 ? 30.755 -26.385 1.905 1.00 29.34 108 ARG A C 1
ATOM 845 O O . ARG A 1 108 ? 29.718 -25.764 2.082 1.00 29.34 108 ARG A O 1
ATOM 852 N N . SER A 1 109 ? 31.553 -26.787 2.883 1.00 33.78 109 SER A N 1
ATOM 853 C CA . SER A 1 109 ? 31.404 -26.651 4.335 1.00 33.78 109 SER A CA 1
ATOM 854 C C . SER A 1 109 ? 31.903 -25.308 4.892 1.00 33.78 109 SER A C 1
ATOM 856 O O . SER A 1 109 ? 32.990 -24.902 4.485 1.00 33.78 109 SER A O 1
ATOM 858 N N . SER A 1 110 ? 31.191 -24.718 5.874 1.00 34.41 110 SER A N 1
ATOM 859 C CA . SER A 1 110 ? 31.658 -24.406 7.261 1.00 34.41 110 SER A CA 1
ATOM 860 C C . SER A 1 110 ? 30.678 -23.450 8.008 1.00 34.41 110 SER A C 1
ATOM 862 O O . SER A 1 110 ? 30.516 -22.333 7.531 1.00 34.41 110 SER A O 1
ATOM 864 N N . VAL A 1 111 ? 29.880 -23.910 9.003 1.00 36.62 111 VAL A N 1
ATOM 865 C CA . VAL A 1 111 ? 30.002 -23.763 10.502 1.00 36.62 111 VAL A CA 1
ATOM 866 C C . VAL A 1 111 ? 29.789 -22.307 11.012 1.00 36.62 111 VAL A C 1
ATOM 868 O O . VAL A 1 111 ? 30.399 -21.415 10.440 1.00 36.62 111 VAL A O 1
ATOM 871 N N . SER A 1 112 ? 28.994 -21.929 12.036 1.00 33.75 112 SER A N 1
ATOM 872 C CA . SER A 1 112 ? 28.353 -22.567 13.219 1.00 33.75 112 SER A CA 1
ATOM 873 C C . SER A 1 112 ? 27.260 -21.651 13.813 1.00 33.75 112 SER A C 1
ATOM 875 O O . SER A 1 112 ? 27.494 -20.449 13.884 1.00 33.75 112 SER A O 1
ATOM 877 N N . ASP A 1 113 ? 26.180 -22.220 14.357 1.00 33.84 113 ASP A N 1
ATOM 878 C CA . ASP A 1 113 ? 25.666 -21.895 15.703 1.00 33.84 113 ASP A CA 1
ATOM 879 C C . ASP A 1 113 ? 24.795 -23.073 16.180 1.00 33.84 113 ASP A C 1
ATOM 881 O O . ASP A 1 113 ? 23.915 -23.544 15.461 1.00 33.84 113 ASP A O 1
ATOM 885 N N . GLU A 1 114 ? 25.129 -23.620 17.349 1.00 41.78 114 GLU A N 1
ATOM 886 C CA . GLU A 1 114 ? 24.559 -24.851 17.906 1.00 41.78 114 GLU A CA 1
ATOM 887 C C . GLU A 1 114 ? 23.110 -24.643 18.374 1.00 41.78 114 GLU A C 1
ATOM 889 O O . GLU A 1 114 ? 22.839 -23.883 19.305 1.00 41.78 114 GLU A O 1
ATOM 894 N N . VAL A 1 115 ? 22.182 -25.366 17.745 1.00 45.12 115 VAL A N 1
ATOM 895 C CA . VAL A 1 115 ? 20.790 -25.546 18.176 1.00 45.12 115 VAL A CA 1
ATOM 896 C C . VAL A 1 115 ? 20.499 -27.042 18.184 1.00 45.12 115 VAL A C 1
ATOM 898 O O . VAL A 1 115 ? 20.844 -27.739 17.237 1.00 45.12 115 VAL A O 1
ATOM 901 N N . ASP A 1 116 ? 19.918 -27.500 19.289 1.00 44.56 116 ASP A N 1
ATOM 902 C CA . ASP A 1 116 ? 19.546 -28.876 19.644 1.00 44.56 116 ASP A CA 1
ATOM 903 C C . ASP A 1 116 ? 19.012 -29.705 18.450 1.00 44.56 116 ASP A C 1
ATOM 905 O O . ASP A 1 116 ? 17.978 -29.370 17.873 1.00 44.56 116 ASP A O 1
ATOM 909 N N . LEU A 1 117 ? 19.750 -30.753 18.052 1.00 46.78 117 LEU A N 1
ATOM 910 C CA . LEU A 1 117 ? 19.591 -31.479 16.775 1.00 46.78 117 LEU A CA 1
ATOM 911 C C . LEU A 1 117 ? 18.809 -32.804 16.868 1.00 46.78 117 LEU A C 1
ATOM 913 O O . LEU A 1 117 ? 18.770 -33.542 15.889 1.00 46.78 117 LEU A O 1
ATOM 917 N N . GLU A 1 118 ? 18.185 -33.130 18.001 1.00 51.00 118 GLU A N 1
ATOM 918 C CA . GLU A 1 118 ? 17.498 -34.428 18.180 1.00 51.00 118 GLU A CA 1
ATOM 919 C C . GLU A 1 118 ? 15.959 -34.333 18.151 1.00 51.00 118 GLU A C 1
ATOM 921 O O . GLU A 1 118 ? 15.259 -35.287 18.487 1.00 51.00 118 GLU A O 1
ATOM 926 N N . GLY A 1 119 ? 15.406 -33.193 17.726 1.00 43.59 119 GLY A N 1
ATOM 927 C CA . GLY A 1 119 ? 14.017 -33.113 17.277 1.00 43.59 119 GLY A CA 1
ATOM 928 C C . GLY A 1 119 ? 13.970 -33.220 15.759 1.00 43.59 119 GLY A C 1
ATOM 929 O O . GLY A 1 119 ? 14.499 -32.336 15.087 1.00 43.59 119 GLY A O 1
ATOM 930 N N . GLU A 1 120 ? 13.350 -34.270 15.211 1.00 44.75 120 GLU A N 1
ATOM 931 C CA . GLU A 1 120 ? 12.955 -34.282 13.798 1.00 44.75 120 GLU A CA 1
ATOM 932 C C . GLU A 1 120 ? 12.155 -33.002 13.523 1.00 44.75 120 GLU A C 1
ATOM 934 O O . GLU A 1 120 ? 11.083 -32.774 14.086 1.00 44.75 120 GLU A O 1
ATOM 939 N N . ASP A 1 121 ? 12.725 -32.109 12.713 1.00 49.75 121 ASP A N 1
ATOM 940 C CA . ASP A 1 121 ? 12.024 -30.931 12.230 1.00 49.75 121 ASP A CA 1
ATOM 941 C C . ASP A 1 121 ? 10.989 -31.400 11.200 1.00 49.75 121 ASP A C 1
ATOM 943 O O . ASP A 1 121 ? 11.247 -31.406 10.000 1.00 49.75 121 ASP A O 1
ATOM 947 N N . ASP A 1 122 ? 9.820 -31.822 11.689 1.00 54.50 122 ASP A N 1
ATOM 948 C CA . ASP A 1 122 ? 8.660 -32.304 10.919 1.00 54.50 122 ASP A CA 1
ATOM 949 C C . ASP A 1 122 ? 8.065 -31.245 9.963 1.00 54.50 122 ASP A C 1
ATOM 951 O O . ASP A 1 122 ? 7.006 -31.444 9.355 1.00 54.50 122 ASP A O 1
ATOM 955 N N . ARG A 1 123 ? 8.699 -30.074 9.826 1.00 49.66 123 ARG A N 1
ATOM 956 C CA . ARG A 1 123 ? 8.251 -29.040 8.897 1.00 49.66 123 ARG A CA 1
ATOM 957 C C . ARG A 1 123 ? 8.642 -29.438 7.470 1.00 49.66 123 ARG A C 1
ATOM 959 O O . ARG A 1 123 ? 9.805 -29.750 7.213 1.00 49.66 123 ARG A O 1
ATOM 966 N N . PRO A 1 124 ? 7.706 -29.380 6.507 1.00 50.06 124 PRO A N 1
ATOM 967 C CA . PRO A 1 124 ? 8.031 -29.631 5.110 1.00 50.06 124 PRO A CA 1
ATOM 968 C C . PRO A 1 124 ? 9.137 -28.670 4.636 1.00 50.06 124 PRO A C 1
ATOM 970 O O . PRO A 1 124 ? 9.144 -27.504 5.053 1.00 50.06 124 PRO A O 1
ATOM 973 N N . PRO A 1 125 ? 10.069 -29.131 3.777 1.00 50.81 125 PRO A N 1
ATOM 974 C CA . PRO A 1 125 ? 11.159 -28.304 3.273 1.00 50.81 125 PRO A CA 1
ATOM 975 C C . PRO A 1 125 ? 10.583 -27.052 2.613 1.00 50.81 125 PRO A C 1
ATOM 977 O O . PRO A 1 125 ? 9.783 -27.136 1.683 1.00 50.81 125 PRO A O 1
ATOM 980 N N . GLN A 1 126 ? 10.953 -25.888 3.143 1.00 54.38 126 GLN A N 1
ATOM 981 C CA . GLN A 1 126 ? 10.482 -24.606 2.638 1.00 54.38 126 GLN A CA 1
ATOM 982 C C . GLN A 1 126 ? 11.158 -24.295 1.307 1.00 54.38 126 GLN A C 1
ATOM 984 O O . GLN A 1 126 ? 12.384 -24.347 1.186 1.00 54.38 126 GLN A O 1
ATOM 989 N N . ASN A 1 127 ? 10.355 -23.913 0.325 1.00 60.03 127 ASN A N 1
ATOM 990 C CA . ASN A 1 127 ? 10.859 -23.498 -0.971 1.00 60.03 127 ASN A CA 1
ATOM 991 C C . ASN A 1 127 ? 11.403 -22.084 -0.888 1.00 60.03 127 ASN A C 1
ATOM 993 O O . ASN A 1 127 ? 10.751 -21.186 -0.350 1.00 60.03 127 ASN A O 1
ATOM 997 N N . PHE A 1 128 ? 12.590 -21.894 -1.455 1.00 69.19 128 PHE A N 1
ATOM 998 C CA . PHE A 1 128 ? 13.251 -20.604 -1.512 1.00 69.19 128 PHE A CA 1
ATOM 999 C C . PHE A 1 128 ? 13.303 -20.132 -2.965 1.00 69.19 128 PHE A C 1
ATOM 1001 O O . PHE A 1 128 ? 14.005 -20.715 -3.789 1.00 69.19 128 PHE A O 1
ATOM 1008 N N . TRP A 1 129 ? 12.529 -19.099 -3.290 1.00 76.38 129 TRP A N 1
ATOM 1009 C CA . TRP A 1 129 ? 12.556 -18.459 -4.606 1.00 76.38 129 TRP A CA 1
ATOM 1010 C C . TRP A 1 129 ? 13.496 -17.256 -4.584 1.00 76.38 129 TRP A C 1
ATOM 1012 O O . TRP A 1 129 ? 13.372 -16.403 -3.711 1.00 76.38 129 TRP A O 1
ATOM 1022 N N . THR A 1 130 ? 14.384 -17.128 -5.564 1.00 80.00 130 THR A N 1
ATOM 1023 C CA . THR A 1 130 ? 15.218 -15.931 -5.750 1.00 80.00 130 THR A CA 1
ATOM 1024 C C . THR A 1 130 ? 14.870 -15.303 -7.093 1.00 80.00 130 THR A C 1
ATOM 1026 O O . THR A 1 130 ? 14.800 -16.009 -8.097 1.00 80.00 130 THR A O 1
ATOM 1029 N N . ASP A 1 131 ? 14.641 -13.985 -7.114 1.00 82.19 131 ASP A N 1
ATOM 1030 C CA . ASP A 1 131 ? 14.294 -13.265 -8.345 1.00 82.19 131 ASP A CA 1
ATOM 1031 C C . ASP A 1 131 ? 15.445 -13.428 -9.372 1.00 82.19 131 ASP A C 1
ATOM 1033 O O . ASP A 1 131 ? 16.588 -13.077 -9.058 1.00 82.19 131 ASP A O 1
ATOM 1037 N N . PRO A 1 132 ? 15.195 -13.973 -10.583 1.00 86.44 132 PRO A N 1
ATOM 1038 C CA . PRO A 1 132 ? 16.236 -14.087 -11.598 1.00 86.44 132 PRO A CA 1
ATOM 1039 C C . PRO A 1 132 ? 16.653 -12.700 -12.123 1.00 86.44 132 PRO A C 1
ATOM 1041 O O . PRO A 1 132 ? 15.884 -11.738 -12.020 1.00 86.44 132 PRO A O 1
ATOM 1044 N N . PRO A 1 133 ? 17.855 -12.560 -12.712 1.00 86.75 133 PRO A N 1
ATOM 1045 C CA . PRO A 1 133 ? 18.287 -11.295 -13.305 1.00 86.75 133 PRO A CA 1
ATOM 1046 C C . PRO A 1 133 ? 17.264 -10.764 -14.323 1.00 86.75 133 PRO A C 1
ATOM 1048 O O . PRO A 1 133 ? 16.808 -11.522 -15.175 1.00 86.75 133 PRO A O 1
ATOM 1051 N N . GLY A 1 134 ? 16.905 -9.479 -14.230 1.00 85.56 134 GLY A N 1
ATOM 1052 C CA . GLY A 1 134 ? 15.919 -8.832 -15.113 1.00 85.56 134 GLY A CA 1
ATOM 1053 C C . GLY A 1 134 ? 14.449 -9.065 -14.739 1.00 85.56 134 GLY A C 1
ATOM 1054 O O . GLY A 1 134 ? 13.574 -8.381 -15.257 1.00 85.56 134 GLY A O 1
ATOM 1055 N N . TYR A 1 135 ? 14.145 -9.944 -13.775 1.00 86.31 135 TYR A N 1
ATOM 1056 C CA . TYR A 1 135 ? 12.762 -10.286 -13.411 1.00 86.31 135 TYR A CA 1
ATOM 1057 C C . TYR A 1 135 ? 11.911 -9.082 -12.988 1.00 86.31 135 TYR A C 1
ATOM 1059 O O . TYR A 1 135 ? 10.701 -9.048 -13.230 1.00 86.31 135 TYR A O 1
ATOM 1067 N N . VAL A 1 136 ? 12.529 -8.081 -12.354 1.00 86.81 136 VAL A N 1
ATOM 1068 C CA . VAL A 1 136 ? 11.812 -6.872 -11.943 1.00 86.81 136 VAL A CA 1
ATOM 1069 C C . VAL A 1 136 ? 11.403 -6.029 -13.148 1.00 86.81 136 VAL A C 1
ATOM 1071 O O . VAL A 1 136 ? 10.239 -5.635 -13.225 1.00 86.81 136 VAL A O 1
ATOM 1074 N N . ASP A 1 137 ? 12.341 -5.777 -14.062 1.00 88.50 137 ASP A N 1
ATOM 1075 C CA . ASP A 1 137 ? 12.126 -4.975 -15.267 1.00 88.50 137 ASP A CA 1
ATOM 1076 C C . ASP A 1 137 ? 11.154 -5.668 -16.236 1.00 88.50 137 ASP A C 1
ATOM 1078 O O . ASP A 1 137 ? 10.270 -5.020 -16.793 1.00 88.50 137 ASP A O 1
ATOM 1082 N N . ASP A 1 138 ? 11.290 -6.987 -16.399 1.00 86.38 138 ASP A N 1
ATOM 1083 C CA . ASP A 1 138 ? 10.608 -7.737 -17.457 1.00 86.38 138 ASP A CA 1
ATOM 1084 C C . ASP A 1 138 ? 9.220 -8.245 -17.043 1.00 86.38 138 ASP A C 1
ATOM 1086 O O . ASP A 1 138 ? 8.336 -8.382 -17.889 1.00 86.38 138 ASP A O 1
ATOM 1090 N N . ILE A 1 139 ? 9.010 -8.535 -15.752 1.00 85.38 139 ILE A N 1
ATOM 1091 C CA . ILE A 1 139 ? 7.788 -9.195 -15.261 1.00 85.38 139 ILE A CA 1
ATOM 1092 C C . ILE A 1 139 ? 7.109 -8.381 -14.160 1.00 85.38 139 ILE A C 1
ATOM 1094 O O . ILE A 1 139 ? 5.955 -7.975 -14.309 1.00 85.38 139 ILE A O 1
ATOM 1098 N N . VAL A 1 140 ? 7.802 -8.131 -13.044 1.00 86.75 140 VAL A N 1
ATOM 1099 C CA . VAL A 1 140 ? 7.166 -7.592 -11.827 1.00 86.75 140 VAL A CA 1
ATOM 1100 C C . VAL A 1 140 ? 6.608 -6.192 -12.053 1.00 86.75 140 VAL A C 1
ATOM 1102 O O . VAL A 1 140 ? 5.469 -5.922 -11.674 1.00 86.75 140 VAL A O 1
ATOM 1105 N N . TRP A 1 141 ? 7.407 -5.290 -12.625 1.00 88.75 141 TRP A N 1
ATOM 1106 C CA . TRP A 1 141 ? 7.001 -3.901 -12.804 1.00 88.75 141 TRP A CA 1
ATOM 1107 C C . TRP A 1 141 ? 5.939 -3.725 -13.893 1.00 88.75 141 TRP A C 1
ATOM 1109 O O . TRP A 1 141 ? 4.905 -3.129 -13.584 1.00 88.75 141 TRP A O 1
ATOM 1119 N N . PRO A 1 142 ? 6.096 -4.294 -15.107 1.00 87.19 142 PRO A N 1
ATOM 1120 C CA . PRO A 1 142 ? 5.044 -4.278 -16.120 1.00 87.19 142 PRO A CA 1
ATOM 1121 C C . PRO A 1 142 ? 3.702 -4.787 -15.594 1.00 87.19 142 PRO A C 1
ATOM 1123 O O . PRO A 1 142 ? 2.674 -4.139 -15.795 1.00 87.19 142 PRO A O 1
ATOM 1126 N N . ARG A 1 143 ? 3.715 -5.907 -14.858 1.00 85.19 143 ARG A N 1
ATOM 1127 C CA . ARG A 1 143 ? 2.495 -6.491 -14.298 1.00 85.19 143 ARG A CA 1
ATOM 1128 C C . ARG A 1 143 ? 1.882 -5.614 -13.214 1.00 85.19 143 ARG A C 1
ATOM 1130 O O . ARG A 1 143 ? 0.683 -5.363 -13.245 1.00 85.19 143 ARG A O 1
ATOM 1137 N N . TYR A 1 144 ? 2.702 -5.084 -12.307 1.00 86.75 144 TYR A N 1
ATOM 1138 C CA . TYR A 1 144 ? 2.238 -4.146 -11.288 1.00 86.75 144 TYR A CA 1
ATOM 1139 C C . TYR A 1 144 ? 1.553 -2.923 -11.913 1.00 86.75 144 TYR A C 1
ATOM 1141 O O . TYR A 1 144 ? 0.450 -2.570 -11.497 1.00 86.75 144 TYR A O 1
ATOM 1149 N N . VAL A 1 145 ? 2.172 -2.311 -12.928 1.00 85.75 145 VAL A N 1
ATOM 1150 C CA . VAL A 1 145 ? 1.613 -1.147 -13.630 1.00 85.75 145 VAL A CA 1
ATOM 1151 C C . VAL A 1 1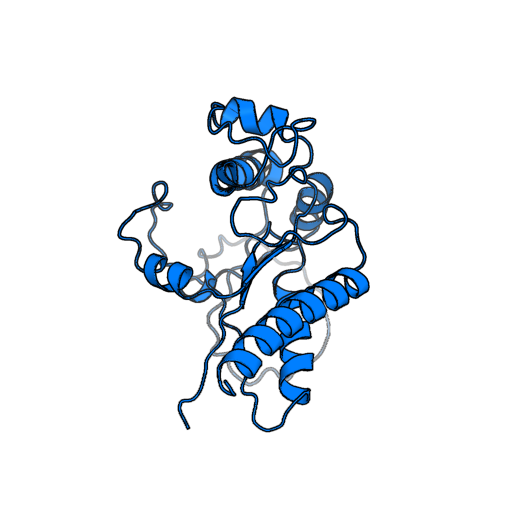45 ? 0.309 -1.500 -14.338 1.00 85.75 145 VAL A C 1
ATOM 1153 O O . VAL A 1 145 ? -0.638 -0.721 -14.277 1.00 85.75 145 VAL A O 1
ATOM 1156 N N . GLN A 1 146 ? 0.240 -2.669 -14.974 1.00 82.44 146 GLN A N 1
ATOM 1157 C CA . GLN A 1 146 ? -0.969 -3.147 -15.639 1.00 82.44 146 GLN A CA 1
ATOM 1158 C C . GLN A 1 146 ? -2.123 -3.350 -14.647 1.00 82.44 146 GLN A C 1
ATOM 1160 O O . GLN A 1 146 ? -3.209 -2.812 -14.859 1.00 82.44 146 GLN A O 1
ATOM 1165 N N . ASP A 1 147 ? -1.881 -4.062 -13.546 1.00 80.94 147 ASP A N 1
ATOM 1166 C CA . ASP A 1 147 ? -2.904 -4.366 -12.536 1.00 80.94 147 ASP A CA 1
ATOM 1167 C C . ASP A 1 147 ? -3.369 -3.119 -11.773 1.00 80.94 147 ASP A C 1
ATOM 1169 O O . ASP A 1 147 ? -4.497 -3.057 -11.288 1.00 80.94 147 ASP A O 1
ATOM 1173 N N . HIS A 1 148 ? -2.518 -2.094 -11.694 1.00 84.38 148 HIS A N 1
ATOM 1174 C CA . HIS A 1 148 ? -2.817 -0.832 -11.019 1.00 84.38 148 HIS A CA 1
ATOM 1175 C C . HIS A 1 148 ? -3.066 0.318 -12.001 1.00 84.38 148 HIS A C 1
ATOM 1177 O O . HIS A 1 148 ? -3.081 1.475 -11.585 1.00 84.38 148 HIS A O 1
ATOM 1183 N N . ALA A 1 149 ? -3.316 0.039 -13.285 1.00 82.00 149 ALA A N 1
ATOM 1184 C CA . ALA A 1 149 ? -3.568 1.064 -14.305 1.00 82.00 149 ALA A CA 1
ATOM 1185 C C . ALA A 1 149 ? -4.810 1.928 -14.003 1.00 82.00 149 ALA A C 1
ATOM 1187 O O . ALA A 1 149 ? -4.937 3.054 -14.483 1.00 82.00 149 ALA A O 1
ATOM 1188 N N . TRP A 1 150 ? -5.732 1.417 -13.185 1.00 81.31 150 TRP A N 1
ATOM 1189 C CA . TRP A 1 150 ? -6.896 2.156 -12.697 1.00 81.31 150 TRP A CA 1
ATOM 1190 C C . TRP A 1 150 ? -6.542 3.218 -11.642 1.00 81.31 150 TRP A C 1
ATOM 1192 O O . TRP A 1 150 ? -7.302 4.176 -11.479 1.00 81.31 150 TRP A O 1
ATOM 1202 N N . LEU A 1 151 ? -5.402 3.066 -10.956 1.00 84.56 151 LEU A N 1
ATOM 1203 C CA . LEU A 1 151 ? -4.921 3.925 -9.870 1.00 84.56 151 LEU A CA 1
ATOM 1204 C C . LEU A 1 151 ? -3.705 4.773 -10.278 1.00 84.56 151 LEU A C 1
ATOM 1206 O O . LEU A 1 151 ? -3.606 5.925 -9.861 1.00 84.56 151 LEU A O 1
ATOM 1210 N N . ILE A 1 152 ? -2.785 4.223 -11.073 1.00 85.12 152 ILE A N 1
ATOM 1211 C CA . ILE A 1 152 ? -1.546 4.881 -11.500 1.00 85.12 152 ILE A CA 1
ATOM 1212 C C . ILE A 1 152 ? -1.815 5.757 -12.722 1.00 85.12 152 ILE A C 1
ATOM 1214 O O . ILE A 1 152 ? -2.447 5.340 -13.691 1.00 85.12 152 ILE A O 1
ATOM 1218 N N . LEU A 1 153 ? -1.306 6.984 -12.677 1.00 84.31 153 LEU A N 1
ATOM 1219 C CA . LEU A 1 153 ? -1.353 7.938 -13.774 1.00 84.31 153 LEU A CA 1
ATOM 1220 C C . LEU A 1 153 ? 0.014 8.065 -14.454 1.00 84.31 153 LEU A C 1
ATOM 1222 O O . LEU A 1 153 ? 1.048 7.916 -13.796 1.00 84.31 153 LEU A O 1
ATOM 1226 N N . PRO A 1 154 ? 0.033 8.421 -15.749 1.00 83.81 154 PRO A N 1
ATOM 1227 C CA . PRO A 1 154 ? 1.232 8.916 -16.411 1.00 83.81 154 PRO A CA 1
ATOM 1228 C C . PRO A 1 154 ? 1.910 10.039 -15.620 1.00 83.81 154 PRO A C 1
ATOM 1230 O O . PRO A 1 154 ? 1.249 10.872 -14.990 1.00 83.81 154 PRO A O 1
ATOM 1233 N N . GLU A 1 155 ? 3.235 10.096 -15.670 1.00 80.00 155 GLU A N 1
ATOM 1234 C CA . GLU A 1 155 ? 4.005 11.175 -15.066 1.00 80.00 155 GLU A CA 1
ATOM 1235 C C . GLU A 1 155 ? 3.610 12.526 -15.689 1.00 80.00 155 GLU A C 1
ATOM 1237 O O . GLU A 1 155 ? 3.500 12.670 -16.907 1.00 80.00 155 GLU A O 1
ATOM 1242 N N . GLY A 1 156 ? 3.343 13.520 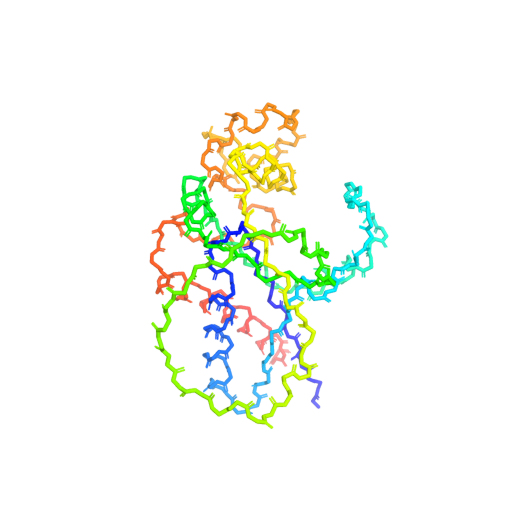-14.838 1.00 74.12 156 GLY A N 1
ATOM 1243 C CA . GLY A 1 156 ? 2.915 14.855 -15.265 1.00 74.12 156 GLY A CA 1
ATOM 1244 C C . GLY A 1 156 ? 1.412 15.023 -15.516 1.00 74.12 156 GLY A C 1
ATOM 1245 O O . GLY A 1 156 ? 0.965 16.157 -15.695 1.00 74.12 156 GLY A O 1
ATOM 1246 N N . GLU A 1 157 ? 0.604 13.957 -15.476 1.00 78.81 157 GLU A N 1
ATOM 1247 C CA . GLU A 1 157 ? -0.854 14.104 -15.500 1.00 78.81 157 GLU A CA 1
ATOM 1248 C C . GLU A 1 157 ? -1.418 14.558 -14.143 1.00 78.81 157 GLU A C 1
ATOM 1250 O O . GLU A 1 157 ? -0.936 14.136 -13.086 1.00 78.81 157 GLU A O 1
ATOM 1255 N N . PRO A 1 158 ? -2.476 15.392 -14.138 1.00 77.81 158 PRO A N 1
ATOM 1256 C CA . PRO A 1 158 ? -3.124 15.806 -12.903 1.00 77.81 158 PRO A CA 1
ATOM 1257 C C . PRO A 1 158 ? -3.793 14.614 -12.204 1.00 77.81 158 PRO A C 1
ATOM 1259 O O . PRO A 1 158 ? -4.542 13.860 -12.820 1.00 77.81 158 PRO A O 1
ATOM 1262 N N . GLN A 1 159 ? -3.640 14.527 -10.879 1.00 72.56 159 GLN A N 1
ATOM 1263 C CA . GLN A 1 159 ? -4.174 13.457 -10.010 1.00 72.56 159 GLN A CA 1
ATOM 1264 C C . GLN A 1 159 ? -5.713 13.296 -9.998 1.00 72.56 159 GLN A C 1
ATOM 1266 O O . GLN A 1 159 ? -6.237 12.433 -9.293 1.00 72.56 159 GLN A O 1
ATOM 1271 N N . LYS A 1 160 ? -6.439 14.138 -10.751 1.00 65.50 160 LYS A N 1
ATOM 1272 C CA . LYS A 1 160 ? -7.901 14.112 -10.956 1.00 65.50 160 LYS A CA 1
ATOM 1273 C C . LYS A 1 160 ? -8.299 13.694 -12.383 1.00 65.50 160 LYS A C 1
ATOM 1275 O O . LYS A 1 160 ? -9.448 13.882 -12.776 1.00 65.50 160 LYS A O 1
ATOM 1280 N N . SER A 1 161 ? -7.349 13.205 -13.181 1.00 65.94 161 SER A N 1
ATOM 1281 C CA . SER A 1 161 ? -7.581 12.734 -14.550 1.00 65.94 161 SER A CA 1
ATOM 1282 C C . SER A 1 161 ? -8.436 11.460 -14.543 1.00 65.94 161 SER A C 1
ATOM 1284 O O . SER A 1 161 ? -8.125 10.501 -13.838 1.00 65.94 161 SER A O 1
ATOM 1286 N N . ASN A 1 162 ? -9.506 11.446 -15.345 1.00 59.91 162 ASN A N 1
ATOM 1287 C CA . ASN A 1 162 ? -10.387 10.285 -15.536 1.00 59.91 162 ASN A CA 1
ATOM 1288 C C . ASN A 1 162 ? -10.005 9.446 -16.772 1.00 59.91 162 ASN A C 1
ATOM 1290 O O . ASN A 1 162 ? -10.749 8.544 -17.156 1.00 59.91 162 ASN A O 1
ATOM 1294 N N . THR A 1 163 ? -8.879 9.743 -17.427 1.00 56.94 163 THR A N 1
ATOM 1295 C CA . THR A 1 163 ? -8.491 9.094 -18.686 1.00 56.94 163 THR A CA 1
ATOM 1296 C C . THR A 1 163 ? -8.069 7.645 -18.430 1.00 56.94 163 THR A C 1
ATOM 1298 O O . THR A 1 163 ? -6.943 7.362 -18.032 1.00 56.94 163 THR A O 1
ATOM 1301 N N . LEU A 1 164 ? -8.992 6.702 -18.618 1.00 60.28 164 LEU A N 1
ATOM 1302 C CA . LEU A 1 164 ? -8.731 5.260 -18.660 1.00 60.28 164 LEU A CA 1
ATOM 1303 C C . LEU A 1 164 ? -8.484 4.854 -20.116 1.00 60.28 164 LEU A C 1
ATOM 1305 O O . LEU A 1 164 ? -9.336 4.238 -20.749 1.00 60.28 164 LEU A O 1
ATOM 1309 N N . SER A 1 165 ? -7.362 5.274 -20.693 1.00 48.72 165 SER A N 1
ATOM 1310 C CA . SER A 1 165 ? -6.996 4.837 -22.042 1.00 48.72 165 SER A CA 1
ATOM 1311 C C . SER A 1 165 ? -5.510 5.044 -22.301 1.00 48.72 165 SER A C 1
ATOM 1313 O O . SER A 1 165 ? -5.089 6.059 -22.854 1.00 48.72 165 SER A O 1
ATOM 1315 N N . ALA A 1 166 ? -4.709 4.065 -21.918 1.00 52.66 166 ALA A N 1
ATOM 1316 C CA . ALA A 1 166 ? -3.432 3.832 -22.564 1.00 52.66 166 ALA A CA 1
ATOM 1317 C C . ALA A 1 166 ? -3.306 2.324 -22.753 1.00 52.66 166 ALA A C 1
ATOM 1319 O O . ALA A 1 166 ? -3.673 1.554 -21.863 1.00 52.66 166 ALA A O 1
ATOM 1320 N N . ASP A 1 167 ? -2.826 1.921 -23.925 1.00 63.56 167 ASP A N 1
ATOM 1321 C CA . ASP A 1 167 ? -2.307 0.576 -24.141 1.00 63.56 167 ASP A CA 1
ATOM 1322 C C . ASP A 1 167 ? -1.354 0.246 -22.976 1.00 63.56 167 ASP A C 1
ATOM 1324 O O . ASP A 1 167 ? -0.532 1.093 -22.610 1.00 63.56 167 ASP A O 1
ATOM 1328 N N . SER A 1 168 ? -1.493 -0.922 -22.334 1.00 63.09 168 SER A N 1
ATOM 1329 C CA . SER A 1 168 ? -0.749 -1.251 -21.104 1.00 63.09 168 SER A CA 1
ATOM 1330 C C . SER A 1 168 ? 0.760 -1.058 -21.294 1.00 63.09 168 SER A C 1
ATOM 1332 O O . SER A 1 168 ? 1.446 -0.603 -20.382 1.00 63.09 168 SER A O 1
ATOM 1334 N N . GLN A 1 169 ? 1.256 -1.299 -22.511 1.00 66.94 169 GLN A N 1
ATOM 1335 C CA . GLN A 1 169 ? 2.653 -1.095 -22.882 1.00 66.94 169 GLN A CA 1
ATOM 1336 C C . GLN A 1 169 ? 3.060 0.383 -22.975 1.00 66.94 169 GLN A C 1
ATOM 1338 O O . GLN A 1 169 ? 4.174 0.755 -22.607 1.00 66.94 169 GLN A O 1
ATOM 1343 N N . GLU A 1 170 ? 2.166 1.244 -23.457 1.00 73.56 170 GLU A N 1
ATOM 1344 C CA . GLU A 1 170 ? 2.398 2.687 -23.514 1.00 73.56 170 GLU A CA 1
ATOM 1345 C C . GLU A 1 170 ? 2.361 3.296 -22.108 1.00 73.56 170 GLU A C 1
ATOM 1347 O O . GLU A 1 170 ? 3.153 4.188 -21.796 1.00 73.56 170 GLU A O 1
ATOM 1352 N N . LEU A 1 171 ? 1.492 2.772 -21.237 1.00 75.25 171 LEU A N 1
ATOM 1353 C CA . LEU A 1 171 ? 1.408 3.193 -19.844 1.00 75.25 171 LEU A CA 1
ATOM 1354 C C . LEU A 1 171 ? 2.705 2.887 -19.089 1.00 75.25 171 LEU A C 1
ATOM 1356 O O . LEU A 1 171 ? 3.234 3.783 -18.440 1.00 75.25 171 LEU A O 1
ATOM 1360 N N . ILE A 1 172 ? 3.271 1.684 -19.233 1.00 76.56 172 ILE A N 1
ATOM 1361 C CA . ILE A 1 172 ? 4.535 1.293 -18.576 1.00 76.56 172 ILE A CA 1
ATOM 1362 C C . ILE A 1 172 ? 5.663 2.297 -18.857 1.00 76.56 172 ILE A C 1
ATOM 1364 O O . ILE A 1 172 ? 6.414 2.650 -17.951 1.00 76.56 172 ILE A O 1
ATOM 1368 N N . ASN A 1 173 ? 5.740 2.825 -20.080 1.00 78.88 173 ASN A N 1
ATOM 1369 C CA . ASN A 1 173 ? 6.751 3.821 -20.445 1.00 78.88 173 ASN A CA 1
ATOM 1370 C C . ASN A 1 173 ? 6.451 5.225 -19.898 1.00 78.88 173 ASN A C 1
ATOM 1372 O O . ASN A 1 173 ? 7.362 6.037 -19.752 1.00 78.88 173 ASN A O 1
ATOM 1376 N N . LYS A 1 174 ? 5.181 5.530 -19.621 1.00 83.06 174 LYS A N 1
ATOM 1377 C CA . LYS A 1 174 ? 4.723 6.858 -19.194 1.00 83.06 174 LYS A CA 1
ATOM 1378 C C . LYS A 1 174 ? 4.582 7.012 -17.683 1.00 83.06 174 LYS A C 1
ATOM 1380 O O . LYS A 1 174 ? 4.551 8.141 -17.212 1.00 83.06 174 LYS A O 1
ATOM 1385 N N . VAL A 1 175 ? 4.470 5.926 -16.918 1.00 82.62 175 VAL A N 1
ATOM 1386 C CA . VAL A 1 175 ? 4.288 5.998 -15.453 1.00 82.62 175 VAL A CA 1
ATOM 1387 C C . VAL A 1 175 ? 5.550 6.411 -14.696 1.00 82.62 175 VAL A C 1
ATOM 1389 O O . VAL A 1 175 ? 5.453 6.769 -13.521 1.00 82.62 175 VAL A O 1
ATOM 1392 N N . GLY A 1 176 ? 6.722 6.356 -15.337 1.00 86.00 176 GLY A N 1
ATOM 1393 C CA . GLY A 1 176 ? 8.000 6.696 -14.715 1.00 86.00 176 GLY A CA 1
ATOM 1394 C C . GLY A 1 176 ? 8.221 5.884 -13.437 1.00 86.00 176 GLY A C 1
ATOM 1395 O O . GLY A 1 176 ? 8.289 4.658 -13.468 1.00 86.00 176 GLY A O 1
ATOM 1396 N N . GLN A 1 177 ? 8.271 6.570 -12.294 1.00 87.62 177 GLN A N 1
ATOM 1397 C CA . GLN A 1 177 ? 8.456 5.947 -10.977 1.00 87.62 177 GLN A CA 1
ATOM 1398 C C . GLN A 1 177 ? 7.194 5.272 -10.410 1.00 87.62 177 GLN A C 1
ATOM 1400 O O . GLN A 1 177 ? 7.280 4.636 -9.364 1.00 87.62 177 GLN A O 1
ATOM 1405 N N . GLY A 1 178 ? 6.024 5.402 -11.048 1.00 84.12 178 GLY A N 1
ATOM 1406 C CA . GLY A 1 178 ? 4.772 4.769 -10.601 1.00 84.12 178 GLY A CA 1
ATOM 1407 C C . GLY A 1 178 ? 4.194 5.346 -9.303 1.00 84.12 178 GLY A C 1
ATOM 1408 O O . GLY A 1 178 ? 3.426 4.676 -8.612 1.00 84.12 178 GLY A O 1
ATOM 1409 N N . VAL A 1 179 ? 4.576 6.578 -8.955 1.00 87.00 179 VAL A N 1
ATOM 1410 C CA . VAL A 1 179 ? 4.149 7.275 -7.727 1.00 87.00 179 VAL A CA 1
ATOM 1411 C C . VAL A 1 179 ? 3.069 8.330 -7.967 1.00 87.00 179 VAL A C 1
ATOM 1413 O O . VAL A 1 179 ? 2.478 8.825 -7.007 1.00 87.00 179 VAL A O 1
ATOM 1416 N N . ASN A 1 180 ? 2.775 8.659 -9.231 1.00 87.50 180 ASN A N 1
ATOM 1417 C CA . ASN A 1 180 ? 1.662 9.539 -9.570 1.00 87.50 180 ASN A CA 1
ATOM 1418 C C . ASN A 1 180 ? 0.353 8.745 -9.512 1.00 87.50 180 ASN A C 1
ATOM 1420 O O . ASN A 1 180 ? 0.070 7.935 -10.393 1.00 87.50 180 ASN A O 1
ATOM 1424 N N . LEU A 1 181 ? -0.428 8.948 -8.453 1.00 86.19 181 LEU A N 1
ATOM 1425 C CA . LEU A 1 181 ? -1.625 8.160 -8.16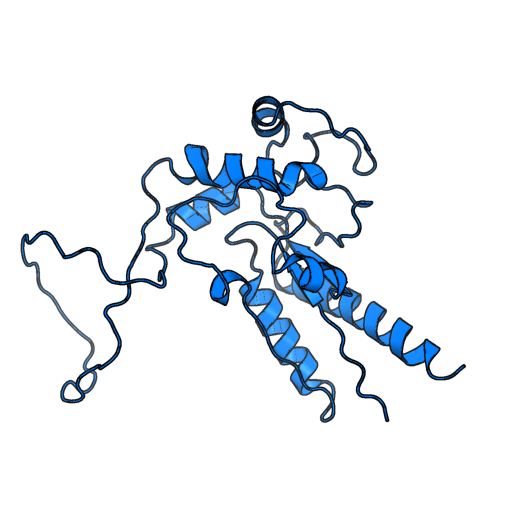5 1.00 86.19 181 LEU A CA 1
ATOM 1426 C C . LEU A 1 181 ? -2.880 9.030 -8.181 1.00 86.19 181 LEU A C 1
ATOM 1428 O O . LEU A 1 181 ? -2.871 10.189 -7.757 1.00 86.19 181 LEU A O 1
ATOM 1432 N N . ARG A 1 182 ? -3.987 8.445 -8.638 1.00 84.44 182 ARG A N 1
ATOM 1433 C CA . ARG A 1 182 ? -5.313 9.059 -8.577 1.00 84.44 182 ARG A CA 1
ATOM 1434 C C . ARG A 1 182 ? -5.746 9.232 -7.132 1.00 84.44 182 ARG A C 1
ATOM 1436 O O . ARG A 1 182 ? -5.678 8.308 -6.329 1.00 84.44 182 ARG A O 1
ATOM 1443 N N . THR A 1 183 ? -6.270 10.412 -6.826 1.00 82.12 183 THR A N 1
ATOM 1444 C CA . THR A 1 183 ? -6.797 10.736 -5.486 1.00 82.12 183 THR A CA 1
ATOM 1445 C C . THR A 1 183 ? -8.312 10.552 -5.383 1.00 82.12 183 THR A C 1
ATOM 1447 O O . THR A 1 183 ? -8.876 10.621 -4.297 1.00 82.12 183 THR A O 1
ATOM 1450 N N . ASN A 1 184 ? -8.983 10.296 -6.508 1.00 78.62 184 ASN A N 1
ATOM 1451 C CA . ASN A 1 184 ? -10.430 10.104 -6.618 1.00 78.62 184 ASN A CA 1
ATOM 1452 C C . ASN A 1 184 ? -10.842 8.635 -6.828 1.00 78.62 184 ASN A C 1
ATOM 1454 O O . ASN A 1 184 ? -11.988 8.374 -7.176 1.00 78.62 184 ASN A O 1
ATOM 1458 N N . ALA A 1 185 ? -9.927 7.684 -6.627 1.00 79.19 185 ALA A N 1
ATOM 1459 C CA . ALA A 1 185 ? -10.151 6.260 -6.886 1.00 79.19 185 ALA A CA 1
ATOM 1460 C C . ALA A 1 185 ? -10.711 5.479 -5.678 1.00 79.19 185 ALA A C 1
ATOM 1462 O O . ALA A 1 185 ? -10.680 4.255 -5.679 1.00 79.19 185 ALA A O 1
ATOM 1463 N N . GLY A 1 186 ? -11.179 6.167 -4.628 1.00 82.31 186 GLY A N 1
ATOM 1464 C CA . GLY A 1 186 ? -11.663 5.517 -3.399 1.00 82.31 186 GLY A CA 1
ATOM 1465 C C . GLY A 1 186 ? -10.551 4.953 -2.506 1.00 82.31 186 GLY A C 1
ATOM 1466 O O . GLY A 1 186 ? -10.827 4.196 -1.584 1.00 82.31 186 GLY A O 1
ATOM 1467 N N . VAL A 1 187 ? -9.298 5.335 -2.763 1.00 88.31 187 VAL A N 1
ATOM 1468 C CA . VAL A 1 187 ? -8.116 4.861 -2.039 1.00 88.31 187 VAL A CA 1
ATOM 1469 C C . VAL A 1 187 ? -7.377 6.039 -1.418 1.00 88.31 187 VAL A C 1
ATOM 1471 O O . VAL A 1 187 ? -7.142 7.057 -2.072 1.00 88.31 187 VAL A O 1
ATOM 1474 N N . ILE A 1 188 ? -6.983 5.896 -0.155 1.00 92.94 188 ILE A N 1
ATOM 1475 C CA . ILE A 1 188 ? -6.207 6.889 0.581 1.00 92.94 188 ILE A CA 1
ATOM 1476 C C . ILE A 1 188 ? -4.721 6.587 0.380 1.00 92.94 188 ILE A C 1
ATOM 1478 O O . ILE A 1 188 ? -4.176 5.601 0.881 1.00 92.94 188 ILE A O 1
ATOM 1482 N N . VAL A 1 189 ? -4.058 7.445 -0.387 1.00 92.81 189 VAL A N 1
ATOM 1483 C CA . VAL A 1 189 ? -2.654 7.276 -0.772 1.00 92.81 189 VAL A CA 1
ATOM 1484 C C . VAL A 1 189 ? -1.728 7.858 0.294 1.00 92.81 189 VAL A C 1
ATOM 1486 O O . VAL A 1 189 ? -1.894 9.004 0.718 1.00 92.81 189 VAL A O 1
ATOM 1489 N N . ALA A 1 190 ? -0.720 7.085 0.695 1.00 93.62 190 ALA A N 1
ATOM 1490 C CA . ALA A 1 190 ? 0.261 7.515 1.678 1.00 93.62 190 ALA A CA 1
ATOM 1491 C C . ALA A 1 190 ? 1.109 8.688 1.145 1.00 93.62 190 ALA A C 1
ATOM 1493 O O . ALA A 1 190 ? 1.521 8.691 -0.021 1.00 93.62 190 ALA A O 1
ATOM 1494 N N . PRO A 1 191 ? 1.408 9.693 1.985 1.00 91.75 191 PRO A N 1
ATOM 1495 C CA . PRO A 1 191 ? 2.061 10.912 1.533 1.00 91.75 191 PRO A CA 1
ATOM 1496 C C . PRO A 1 191 ? 3.535 10.696 1.170 1.00 91.75 191 PRO A C 1
ATOM 1498 O O . PRO A 1 191 ? 4.229 9.858 1.744 1.00 91.75 191 PRO A O 1
ATOM 1501 N N . GLY A 1 192 ? 4.050 11.558 0.289 1.00 88.19 192 GLY A N 1
ATOM 1502 C CA . GLY A 1 192 ? 5.475 11.620 -0.047 1.00 88.19 192 GLY A CA 1
ATOM 1503 C C . GLY A 1 192 ? 5.968 10.501 -0.959 1.00 88.19 192 GLY A C 1
ATOM 1504 O O . GLY A 1 192 ? 7.148 10.159 -0.901 1.00 88.19 192 GLY A O 1
ATOM 1505 N N . GLU A 1 193 ? 5.077 9.937 -1.779 1.00 88.12 193 GLU A N 1
ATOM 1506 C CA . GLU A 1 193 ? 5.459 9.164 -2.972 1.00 88.12 193 GLU A CA 1
ATOM 1507 C C . GLU A 1 193 ? 6.378 7.967 -2.654 1.00 88.12 193 GLU A C 1
ATOM 1509 O O . GLU A 1 193 ? 7.257 7.598 -3.423 1.00 88.12 193 GLU A O 1
ATOM 1514 N N . GLY A 1 194 ? 6.204 7.363 -1.473 1.00 86.00 194 GLY A N 1
ATOM 1515 C CA . GLY A 1 194 ? 6.979 6.199 -1.031 1.00 86.00 194 GLY A CA 1
ATOM 1516 C C . GLY A 1 194 ? 8.381 6.507 -0.498 1.00 86.00 194 GLY A C 1
ATOM 1517 O O . GLY A 1 194 ? 9.125 5.587 -0.168 1.00 86.00 194 GLY A O 1
ATOM 1518 N N . THR A 1 195 ? 8.751 7.784 -0.378 1.00 88.31 195 THR A N 1
ATOM 1519 C CA . THR A 1 195 ? 10.075 8.212 0.117 1.00 88.31 195 THR A CA 1
ATOM 1520 C C . THR A 1 195 ? 10.081 8.595 1.597 1.00 88.31 195 THR A C 1
ATOM 1522 O O . THR A 1 195 ? 11.146 8.695 2.209 1.00 88.31 195 THR A O 1
ATOM 1525 N N . LYS A 1 196 ? 8.902 8.796 2.202 1.00 91.44 196 LYS A N 1
ATOM 1526 C CA . LYS A 1 196 ? 8.799 9.193 3.610 1.00 91.44 196 LYS A CA 1
ATOM 1527 C C . LYS A 1 196 ? 9.259 8.090 4.574 1.00 91.44 196 LYS A C 1
ATOM 1529 O O . LYS A 1 196 ? 9.020 6.907 4.323 1.00 91.44 196 LYS A O 1
ATOM 1534 N N . PRO A 1 197 ? 9.854 8.463 5.722 1.00 92.12 197 PRO A N 1
ATOM 1535 C CA . PRO A 1 197 ? 10.157 7.525 6.795 1.00 92.12 197 PRO A CA 1
ATOM 1536 C C . PRO A 1 197 ? 8.910 6.787 7.297 1.00 92.12 197 PRO A C 1
ATOM 1538 O O . PRO A 1 197 ? 7.835 7.371 7.423 1.00 92.12 197 PRO A O 1
ATOM 1541 N N . MET A 1 198 ? 9.080 5.522 7.699 1.00 92.56 198 MET A N 1
ATOM 1542 C CA . MET A 1 198 ? 7.991 4.687 8.235 1.00 92.56 198 MET A CA 1
ATOM 1543 C C . MET A 1 198 ? 7.280 5.325 9.441 1.00 92.56 198 MET A C 1
ATOM 1545 O O . MET A 1 198 ? 6.095 5.098 9.643 1.00 92.56 198 MET A O 1
ATOM 1549 N N . VAL A 1 199 ? 7.975 6.157 10.224 1.00 94.44 199 VAL A N 1
ATOM 1550 C CA . VAL A 1 199 ? 7.379 6.893 11.352 1.00 94.44 199 VAL A CA 1
ATOM 1551 C C . VAL A 1 199 ? 6.289 7.859 10.883 1.00 94.44 199 VAL A C 1
ATOM 1553 O O . VAL A 1 199 ? 5.241 7.949 11.517 1.00 94.44 199 VAL A O 1
ATOM 1556 N N . ASP A 1 200 ? 6.514 8.558 9.772 1.00 95.31 200 ASP A N 1
ATOM 1557 C CA . ASP A 1 200 ? 5.552 9.523 9.239 1.00 95.31 200 ASP A CA 1
ATOM 1558 C C . ASP A 1 200 ? 4.380 8.811 8.563 1.00 95.31 200 ASP A C 1
ATOM 1560 O O . ASP A 1 200 ? 3.234 9.229 8.720 1.00 95.31 200 ASP A O 1
ATOM 1564 N N . ILE A 1 201 ? 4.655 7.697 7.873 1.00 95.94 201 ILE A N 1
ATOM 1565 C CA . ILE A 1 201 ? 3.617 6.833 7.297 1.00 95.94 201 ILE A CA 1
ATOM 1566 C C . ILE A 1 201 ? 2.740 6.228 8.397 1.00 95.94 201 ILE A C 1
ATOM 1568 O O . ILE A 1 201 ? 1.522 6.210 8.266 1.00 95.94 201 ILE A O 1
ATOM 1572 N N . LEU A 1 202 ? 3.334 5.778 9.504 1.00 95.88 202 LEU A N 1
ATOM 1573 C CA . LEU A 1 202 ? 2.587 5.229 10.631 1.00 95.88 202 LEU A CA 1
ATOM 1574 C C . LEU A 1 202 ? 1.668 6.273 11.269 1.00 95.88 202 LEU A C 1
ATOM 1576 O O . LEU A 1 202 ? 0.508 5.971 11.523 1.00 95.88 202 LEU A O 1
ATOM 1580 N N . LYS A 1 203 ? 2.166 7.493 11.508 1.00 96.00 203 LYS A N 1
ATOM 1581 C CA . LYS A 1 203 ? 1.349 8.590 12.052 1.00 96.00 203 LYS A CA 1
ATOM 1582 C C . LYS A 1 203 ? 0.162 8.897 11.148 1.00 96.00 203 LYS A C 1
ATOM 1584 O O . LYS A 1 203 ? -0.966 8.907 11.622 1.00 96.00 203 LYS A O 1
ATOM 1589 N N . TRP A 1 204 ? 0.420 9.056 9.850 1.00 96.69 204 TRP A N 1
ATOM 1590 C CA . TRP A 1 204 ? -0.625 9.259 8.851 1.00 96.69 204 TRP A CA 1
ATOM 1591 C C . TRP A 1 204 ? -1.664 8.130 8.874 1.00 96.69 204 TRP A C 1
ATOM 1593 O O . TRP A 1 204 ? -2.857 8.397 8.953 1.00 96.69 204 TRP A O 1
ATOM 1603 N N . ALA A 1 205 ? -1.229 6.868 8.874 1.00 96.31 205 ALA A N 1
ATOM 1604 C CA . ALA A 1 205 ? -2.147 5.734 8.874 1.00 96.31 205 ALA A CA 1
ATOM 1605 C C . ALA A 1 205 ? -2.998 5.669 10.152 1.00 96.31 205 ALA A C 1
ATOM 1607 O O . ALA A 1 205 ? -4.191 5.393 10.078 1.00 96.31 205 ALA A O 1
ATOM 1608 N N . VAL A 1 206 ? -2.409 5.956 11.318 1.00 95.25 206 VAL A N 1
ATOM 1609 C CA . VAL A 1 206 ? -3.150 6.040 12.586 1.00 95.25 206 VAL A CA 1
ATOM 1610 C C . VAL A 1 206 ? -4.196 7.151 12.524 1.00 95.25 206 VAL A C 1
ATOM 1612 O O . VAL A 1 206 ? -5.334 6.918 12.917 1.00 95.25 206 VAL A O 1
ATOM 1615 N N . GLU A 1 207 ? -3.850 8.328 11.999 1.00 95.19 207 GLU A N 1
ATOM 1616 C CA . GLU A 1 207 ? -4.798 9.435 11.829 1.00 95.19 207 GLU A CA 1
ATOM 1617 C C . GLU A 1 207 ? -5.969 9.060 10.909 1.00 95.19 207 GLU A C 1
ATOM 1619 O O . GLU A 1 207 ? -7.114 9.357 11.238 1.00 95.19 207 GLU A O 1
ATOM 1624 N N . GLU A 1 208 ? -5.720 8.385 9.783 1.00 94.88 208 GLU A N 1
ATOM 1625 C CA . GLU A 1 208 ? -6.789 7.950 8.869 1.00 94.88 208 GLU A CA 1
ATOM 1626 C C . GLU A 1 208 ? -7.709 6.896 9.498 1.00 94.88 208 GLU A C 1
ATOM 1628 O O . GLU A 1 208 ? -8.932 6.983 9.369 1.00 94.88 208 GLU A O 1
ATOM 1633 N N . VAL A 1 209 ? -7.147 5.939 10.242 1.00 92.50 209 VAL A N 1
ATOM 1634 C CA . VAL A 1 209 ? -7.945 4.936 10.963 1.00 92.50 209 VAL A CA 1
ATOM 1635 C C . VAL A 1 209 ? -8.756 5.582 12.088 1.00 92.50 209 VAL A C 1
ATOM 1637 O O . VAL A 1 209 ? -9.932 5.266 12.248 1.00 92.50 209 VAL A O 1
ATOM 1640 N N . LEU A 1 210 ? -8.180 6.524 12.841 1.00 91.31 210 LEU A N 1
ATOM 1641 C CA . LEU A 1 210 ? -8.905 7.246 13.890 1.00 91.31 210 LEU A CA 1
ATOM 1642 C C . LEU A 1 210 ? -10.056 8.077 13.319 1.00 91.31 210 LEU A C 1
ATOM 1644 O O . LEU A 1 210 ? -11.152 8.023 13.866 1.00 91.31 210 LEU A O 1
ATOM 1648 N N . LYS A 1 211 ? -9.864 8.761 12.182 1.00 91.81 211 LYS A N 1
ATOM 1649 C CA . LYS A 1 211 ? -10.956 9.473 11.490 1.00 91.81 211 LYS A CA 1
ATOM 1650 C C . LYS A 1 211 ? -12.107 8.539 11.126 1.00 91.81 211 LYS A C 1
ATOM 1652 O O . LYS A 1 211 ? -13.265 8.939 11.216 1.00 91.81 211 LYS A O 1
ATOM 1657 N N . TYR A 1 212 ? -11.802 7.319 10.686 1.00 90.06 212 TYR A N 1
ATOM 1658 C CA . TYR A 1 212 ? -12.826 6.315 10.412 1.00 90.06 212 TYR A CA 1
ATOM 1659 C C . TYR A 1 212 ? -13.550 5.892 11.696 1.00 90.06 212 TYR A C 1
ATOM 1661 O O . TYR A 1 212 ? -14.780 5.895 11.726 1.00 90.06 212 TYR A O 1
ATOM 1669 N N . LEU A 1 213 ? -12.813 5.584 12.766 1.00 85.88 213 LEU A N 1
ATOM 1670 C CA . LEU A 1 213 ? -13.407 5.185 14.044 1.00 85.88 213 LEU A CA 1
ATOM 1671 C C . LEU A 1 213 ? -14.290 6.294 14.632 1.00 85.88 213 LEU A C 1
ATOM 1673 O O . LEU A 1 213 ? -15.412 6.020 15.037 1.00 85.88 213 LEU A O 1
ATOM 1677 N N . GLU A 1 214 ? -13.840 7.549 14.622 1.00 86.25 214 GLU A N 1
ATOM 1678 C CA . GLU A 1 214 ? -14.613 8.691 15.127 1.00 86.25 214 GLU A CA 1
ATOM 1679 C C . GLU A 1 214 ? -15.937 8.873 14.377 1.00 86.25 214 GLU A C 1
ATOM 1681 O O . GLU A 1 214 ? -16.977 9.057 15.007 1.00 86.25 214 GLU A O 1
ATOM 1686 N N . ARG A 1 215 ? -15.924 8.772 13.042 1.00 83.50 215 ARG A N 1
ATOM 1687 C CA . ARG A 1 215 ? -17.143 8.882 12.222 1.00 83.50 215 ARG A CA 1
ATOM 1688 C C . ARG A 1 215 ? -18.152 7.783 12.547 1.00 83.50 215 ARG A C 1
ATOM 1690 O O . ARG A 1 215 ? -19.331 8.067 12.699 1.00 83.50 215 ARG A O 1
ATOM 1697 N N . ASN A 1 216 ? -17.675 6.553 12.708 1.00 74.19 216 ASN A N 1
ATOM 1698 C CA . ASN A 1 216 ? -18.533 5.392 12.934 1.00 74.19 216 ASN A CA 1
ATOM 1699 C C . ASN A 1 216 ? -18.982 5.218 14.391 1.00 74.19 216 ASN A C 1
ATOM 1701 O O . ASN A 1 216 ? -19.982 4.553 14.634 1.00 74.19 216 ASN A O 1
ATOM 1705 N N . ILE A 1 217 ? -18.267 5.807 15.355 1.00 63.94 217 ILE A N 1
ATOM 1706 C CA . ILE A 1 217 ? -18.655 5.810 16.773 1.00 63.94 217 ILE A CA 1
ATOM 1707 C C . ILE A 1 217 ? -19.644 6.951 17.070 1.00 63.94 217 ILE A C 1
ATOM 1709 O O . ILE A 1 217 ? -20.542 6.776 17.893 1.00 63.94 217 ILE A O 1
ATOM 1713 N N . LEU A 1 218 ? -19.525 8.108 16.405 1.00 49.53 218 LEU A N 1
ATOM 1714 C CA . LEU A 1 218 ? -20.424 9.251 16.624 1.00 49.53 218 LEU A CA 1
ATOM 1715 C C . LEU A 1 218 ? -21.821 9.055 16.012 1.00 49.53 218 LEU A C 1
ATOM 1717 O O . LEU A 1 218 ? -22.793 9.498 16.616 1.00 49.53 218 LEU A O 1
ATOM 1721 N N . GLU A 1 219 ? -21.953 8.336 14.892 1.00 49.59 219 GLU A N 1
ATOM 1722 C CA . GLU A 1 219 ? -23.263 8.025 14.284 1.00 49.59 219 GLU A CA 1
ATOM 1723 C C . GLU A 1 219 ? -24.133 7.068 15.125 1.00 49.59 219 GLU A C 1
ATOM 1725 O O . GLU A 1 219 ? -25.330 6.951 14.888 1.00 49.59 219 GLU A O 1
ATOM 1730 N N . VAL A 1 220 ? -23.569 6.397 16.137 1.00 49.25 220 VAL A N 1
ATOM 1731 C CA . VAL A 1 220 ? -24.313 5.483 17.030 1.00 49.25 220 VAL A CA 1
ATOM 1732 C C . VAL A 1 220 ? -24.958 6.227 18.214 1.00 49.25 220 VAL A C 1
ATOM 1734 O O . VAL A 1 220 ? -25.762 5.654 18.954 1.00 49.25 220 VAL A O 1
ATOM 1737 N N . HIS A 1 221 ? -24.621 7.505 18.411 1.00 45.09 221 HIS A N 1
ATOM 1738 C CA . HIS A 1 221 ? -25.088 8.319 19.537 1.00 45.09 221 HIS A CA 1
ATOM 1739 C C . HIS A 1 221 ? -26.064 9.447 19.161 1.00 45.09 221 HIS A C 1
ATOM 1741 O O . HIS A 1 221 ? -26.414 10.241 20.038 1.00 45.09 221 HIS A O 1
ATOM 1747 N N . GLU A 1 222 ? -26.541 9.487 17.915 1.00 37.38 222 GLU A N 1
ATOM 1748 C CA . GLU A 1 222 ? -27.619 10.375 17.442 1.00 37.38 222 GLU A CA 1
ATOM 1749 C C . GLU A 1 222 ? -28.883 9.573 17.092 1.00 37.38 222 GLU A C 1
ATOM 1751 O O . GLU A 1 222 ? -29.994 10.056 17.417 1.00 37.38 222 GLU A O 1
#

pLDDT: mean 74.89, std 18.34, range [29.34, 96.69]

Secondary structure (DSSP, 8-state):
-PPP---EEEE-STTSSHHHHHHHHHHHHTTT-TT-------GGGG----SSPPPTT-TT-TTHHHHHT-SEEEE----HHHHHHHHHT---EEESSPPPP-----------------S---SPPPEEE-PPTTHIIIIIHHHHHHHTTTTB--TTS-TT-------HHHHHHHSTTS--B-SSSS-EEPTTTT-S-HHHHHHHHHHHHHHHHHHHHHTT--

Foldseek 3Di:
DPDDDAAAAEEEAPPLCRVVLLVLLQVCQVPPDVPDDDDDDDVLVVDDPDPDDDDPDDVVPPCPVVVVRHPAAEYRFDFLVSSVCVQQPDPWDFDPDAEDDDPDDDDDDDDDDDDDDPDDPPDHDTYTGHQPPCNSVPPRQLVVCLNCVCWQDFPPDDLQDPDSDDDSVRSSVRRHGRQSTRPPSSHDYFPDSSPDDPVSSSVVVNVSVVVSVVVVVVVVVD

Organism: Aspergillus parasiticus (strain ATCC 56775 / NRRL 5862 / SRRC 143 / SU-1) (NCBI:txid1403190)

Sequence (222 aa):
MTSQTGVIGISGPSSSGKTTLARLLQRIFSKADECLFTFIVHEDDFYFPDDRPPESEDKDHVLRPVHENIDVHLFLPAPYDMVKSRREGRSGYVTSGPAPEPTSLPQRSSVSDEVDLEGEDDRPPQNFWTDPPGYVDDIVWPRYVQDHAWLILPEGEPQKSNTLSADSQELINKVGQGVNLRTNAGVIVAPGEGTKPMVDILKWAVEEVLKYLERNILEVHE

InterPro domains:
  IPR027417 P-loop containing nucleoside triphosphate hydrolase [G3DSA:3.40.50.300] (1-62)
  IPR027417 P-loop containing nucleoside triphosphate hydrolase [G3DSA:3.40.50.300] (63-182)
  IPR027417 P-loop containing nucleoside triphosphate hydrolase [SSF52540] (6-103)

Radius of gyration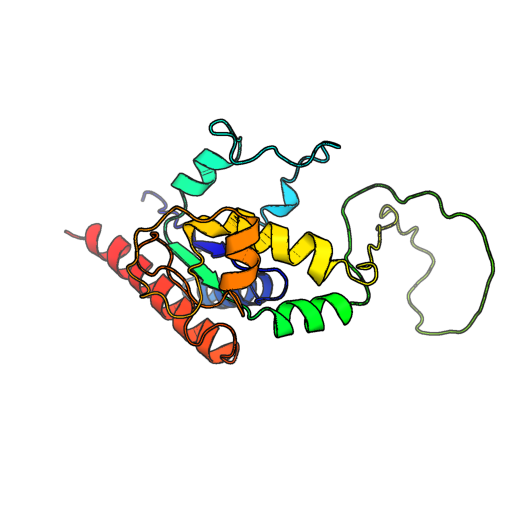: 21.14 Å; chains: 1; bounding box: 59×50×50 Å